Protein AF-A0ABD1MNC9-F1 (afdb_monomer_lite)

Organism: NCBI:txid520843

pLDDT: mean 80.16, std 18.78, range [32.56, 97.56]

Secondary structure (DSSP, 8-state):
---TT-EE-SS-TTSEES----HHHHHHHHHHHHTT----EEE----B-HHHHHHHHHHHHHHHHHH---TTTPPEEEEEEEE--HHHHHHHHHHSPTTS-SEEEEE--TTTT--HHHHHHH-SS---TTHHHHHHHHSS-HHHHHHHHHHHHHHEEEEEE-----S-TTEEEEEEEETTSSSEEEEEEE--SSPPEEE----TT--------S-------EEEEEEEEEGGG-TT-S-EEETTEE----TTSPPPP-PPEEEETTSPEEE-TTEEEEEEESS---GGG-

Structure (mmCIF, N/CA/C/O backbone):
data_AF-A0ABD1MNC9-F1
#
_entry.id   AF-A0ABD1MNC9-F1
#
loop_
_atom_site.group_PDB
_atom_site.id
_atom_site.type_symbol
_atom_site.label_atom_id
_atom_site.label_alt_id
_atom_site.label_comp_id
_atom_site.label_asym_id
_atom_site.label_entity_id
_atom_site.label_seq_id
_atom_site.pdbx_PDB_ins_code
_atom_site.Cartn_x
_atom_site.Cartn_y
_atom_site.Cartn_z
_atom_site.occupancy
_atom_site.B_iso_or_equiv
_atom_site.auth_seq_id
_atom_site.auth_comp_id
_atom_site.auth_asym_id
_atom_site.auth_atom_id
_atom_site.pdbx_PDB_model_num
ATOM 1 N N . MET A 1 1 ? 16.236 -7.303 -13.022 1.00 54.91 1 MET A N 1
ATOM 2 C CA . MET A 1 1 ? 17.158 -7.568 -14.154 1.00 54.91 1 MET A CA 1
ATOM 3 C C . MET A 1 1 ? 18.484 -6.901 -13.843 1.00 54.91 1 MET A C 1
ATOM 5 O O . MET A 1 1 ? 18.503 -5.690 -13.681 1.00 54.91 1 MET A O 1
ATOM 9 N N . LEU A 1 2 ? 19.527 -7.703 -13.635 1.00 51.28 2 LEU A N 1
ATOM 10 C CA . LEU A 1 2 ? 20.822 -7.275 -13.094 1.00 51.28 2 LEU A CA 1
ATOM 11 C C . LEU A 1 2 ? 21.685 -6.530 -14.127 1.00 51.28 2 LEU A C 1
ATOM 13 O O . LEU A 1 2 ? 21.430 -6.609 -15.331 1.00 51.28 2 LEU A O 1
ATOM 17 N N . SER A 1 3 ? 22.722 -5.865 -13.610 1.00 57.03 3 SER A N 1
ATOM 18 C CA . SER A 1 3 ? 23.814 -5.085 -14.221 1.00 57.03 3 SER A CA 1
ATOM 19 C C . SER A 1 3 ? 24.652 -5.814 -15.290 1.00 57.03 3 SER A C 1
ATOM 21 O O . SER A 1 3 ? 25.866 -5.652 -15.355 1.00 57.03 3 SER A O 1
ATOM 23 N N . PHE A 1 4 ? 24.051 -6.661 -16.124 1.00 62.78 4 PHE A N 1
ATOM 24 C CA . PHE A 1 4 ? 24.778 -7.409 -17.142 1.00 62.78 4 PHE A CA 1
ATOM 25 C C . PHE A 1 4 ? 25.366 -6.451 -18.188 1.00 62.78 4 PHE A C 1
ATOM 27 O O . PHE A 1 4 ? 24.651 -5.621 -18.756 1.00 62.78 4 PHE A O 1
ATOM 34 N N . GLY A 1 5 ? 26.674 -6.571 -18.428 1.00 60.50 5 GLY A N 1
ATOM 35 C CA . GLY A 1 5 ? 27.432 -5.693 -19.324 1.00 60.50 5 GLY A CA 1
ATOM 36 C C . GLY A 1 5 ? 27.880 -4.360 -18.717 1.00 60.50 5 GLY A C 1
ATOM 37 O O . GLY A 1 5 ? 28.371 -3.523 -19.466 1.00 60.50 5 GLY A O 1
ATOM 38 N N . LYS A 1 6 ? 27.710 -4.149 -17.404 1.00 71.50 6 LYS A N 1
ATOM 39 C CA . LYS A 1 6 ? 28.269 -2.988 -16.700 1.00 71.50 6 LYS A CA 1
ATOM 40 C C . LYS A 1 6 ? 29.569 -3.350 -15.985 1.00 71.50 6 LYS A C 1
ATOM 42 O O . LYS A 1 6 ? 29.751 -4.490 -15.564 1.00 71.50 6 LYS A O 1
ATOM 47 N N . GLU A 1 7 ? 30.423 -2.354 -15.804 1.00 71.56 7 GLU A N 1
ATOM 48 C CA . GLU A 1 7 ? 31.686 -2.453 -15.066 1.00 71.56 7 GLU A CA 1
ATOM 49 C C . GLU A 1 7 ? 31.625 -1.577 -13.810 1.00 71.56 7 GLU A C 1
ATOM 51 O O . GLU A 1 7 ? 30.817 -0.648 -13.742 1.00 71.56 7 GLU A O 1
ATOM 56 N N . ASN A 1 8 ? 32.446 -1.868 -12.800 1.00 72.19 8 ASN A N 1
ATOM 57 C CA . ASN A 1 8 ? 32.528 -1.005 -11.620 1.00 72.19 8 ASN A CA 1
ATOM 58 C C . ASN A 1 8 ? 33.169 0.333 -11.996 1.00 72.19 8 ASN A C 1
ATOM 60 O O . ASN A 1 8 ? 34.146 0.367 -12.745 1.00 72.19 8 ASN A O 1
ATOM 64 N N . SER A 1 9 ? 32.652 1.429 -11.444 1.00 69.25 9 SER A N 1
ATOM 65 C CA . SER A 1 9 ? 33.319 2.721 -11.559 1.00 69.25 9 SER A CA 1
ATOM 66 C C . SER A 1 9 ? 34.682 2.661 -10.873 1.00 69.25 9 SER A C 1
ATOM 68 O O . SER A 1 9 ? 34.840 2.071 -9.800 1.00 69.25 9 SER A O 1
ATOM 70 N N . VAL A 1 10 ? 35.667 3.296 -11.503 1.00 69.62 10 VAL A N 1
ATOM 71 C CA . VAL A 1 10 ? 37.022 3.441 -10.959 1.00 69.62 10 VAL A CA 1
ATOM 72 C C . VAL A 1 10 ? 37.022 4.383 -9.744 1.00 69.62 10 VAL A C 1
ATOM 74 O O . VAL A 1 10 ? 37.821 4.196 -8.829 1.00 69.62 10 VAL A O 1
ATOM 77 N N . GLU A 1 11 ? 36.094 5.345 -9.702 1.00 71.25 11 GLU A N 1
ATOM 78 C CA . GLU A 1 11 ? 35.999 6.385 -8.666 1.00 71.25 11 GLU A CA 1
ATOM 79 C C . GLU A 1 11 ? 35.103 5.977 -7.484 1.00 71.25 11 GLU A C 1
ATOM 81 O O . GLU A 1 11 ? 35.470 6.178 -6.329 1.00 71.25 11 GLU A O 1
ATOM 86 N N . ASP A 1 12 ? 33.953 5.348 -7.757 1.00 73.50 12 ASP A N 1
ATOM 87 C CA . ASP A 1 12 ? 33.051 4.793 -6.737 1.00 73.50 12 ASP A CA 1
ATOM 88 C C . ASP A 1 12 ? 32.813 3.310 -7.021 1.00 73.50 12 ASP A C 1
ATOM 90 O O . ASP A 1 12 ? 31.949 2.945 -7.817 1.00 73.50 12 ASP A O 1
ATOM 94 N N . LYS A 1 13 ? 33.552 2.438 -6.329 1.00 69.38 13 LYS A N 1
ATOM 95 C CA . LYS A 1 13 ? 33.468 0.978 -6.499 1.00 69.38 13 LYS A CA 1
ATOM 96 C C . LYS A 1 13 ? 32.071 0.393 -6.233 1.00 69.38 13 LYS A C 1
ATOM 98 O O . LYS A 1 13 ? 31.856 -0.778 -6.534 1.00 69.38 13 LYS A O 1
ATOM 103 N N . LEU A 1 14 ? 31.138 1.161 -5.656 1.00 67.62 14 LEU A N 1
ATOM 104 C CA . LEU A 1 14 ? 29.742 0.758 -5.448 1.00 67.62 14 LEU A CA 1
ATOM 105 C C . LEU A 1 14 ? 28.818 1.151 -6.612 1.00 67.62 14 LEU A C 1
ATOM 107 O O . LEU A 1 14 ? 27.689 0.656 -6.676 1.00 67.62 14 LEU A O 1
ATOM 111 N N . ASN A 1 15 ? 29.268 2.023 -7.517 1.00 68.75 15 ASN A N 1
ATOM 112 C CA . ASN A 1 15 ? 28.529 2.437 -8.704 1.00 68.75 15 ASN A CA 1
ATOM 113 C C . ASN A 1 15 ? 28.983 1.661 -9.938 1.00 68.75 15 ASN A C 1
ATOM 115 O O . ASN A 1 15 ? 30.165 1.393 -10.138 1.00 68.75 15 ASN A O 1
ATOM 119 N N . TRP A 1 16 ? 28.027 1.377 -10.816 1.00 73.06 16 TRP A N 1
ATOM 120 C CA . TRP A 1 16 ? 28.283 0.730 -12.095 1.00 73.06 16 TRP A CA 1
ATOM 121 C C . TRP A 1 16 ? 28.275 1.747 -13.244 1.00 73.06 16 TRP A C 1
ATOM 123 O O . TRP A 1 16 ? 27.414 2.629 -13.304 1.00 73.06 16 TRP A O 1
ATOM 133 N N . VAL A 1 17 ? 29.196 1.596 -14.192 1.00 76.69 17 VAL A N 1
ATOM 134 C CA . VAL A 1 17 ? 29.319 2.413 -15.409 1.00 76.69 17 VAL A CA 1
ATOM 135 C C . VAL A 1 17 ? 29.118 1.565 -16.665 1.00 76.69 17 VAL A C 1
ATOM 137 O O . VAL A 1 17 ? 29.146 0.334 -16.628 1.00 76.69 17 VAL A O 1
ATOM 140 N N . GLY A 1 18 ? 28.865 2.238 -17.787 1.00 81.56 18 GLY A N 1
ATOM 141 C CA . GLY A 1 18 ? 28.621 1.598 -19.078 1.00 81.56 18 GLY A CA 1
ATOM 142 C C . GLY A 1 18 ? 27.142 1.353 -19.388 1.00 81.56 18 GLY A C 1
ATOM 143 O O . GLY A 1 18 ? 26.260 1.398 -18.518 1.00 81.56 18 GLY A O 1
ATOM 144 N N . ASN A 1 19 ? 26.878 1.118 -20.675 1.00 85.19 19 ASN A N 1
ATOM 145 C CA . ASN A 1 19 ? 25.536 0.888 -21.199 1.00 85.19 19 ASN A CA 1
ATOM 146 C C . ASN A 1 19 ? 25.004 -0.473 -20.754 1.00 85.19 19 ASN A C 1
ATOM 148 O O . ASN A 1 19 ? 25.690 -1.488 -20.865 1.00 85.19 19 ASN A O 1
ATOM 152 N N . TRP A 1 20 ? 23.749 -0.515 -20.316 1.00 90.19 20 TRP A N 1
ATOM 153 C CA . TRP A 1 20 ? 23.106 -1.778 -19.978 1.00 90.19 20 TRP A CA 1
ATOM 154 C C . TRP A 1 20 ? 22.972 -2.705 -21.200 1.00 90.19 20 TRP A C 1
ATOM 156 O O . TRP A 1 20 ? 22.468 -2.302 -22.253 1.00 90.19 20 TRP A O 1
ATOM 166 N N . ASN A 1 21 ? 23.385 -3.972 -21.056 1.00 89.62 21 ASN A N 1
ATOM 167 C CA . ASN A 1 21 ? 23.222 -4.998 -22.083 1.00 89.62 21 ASN A CA 1
ATOM 168 C C . ASN A 1 21 ? 21.903 -5.773 -21.876 1.00 89.62 21 ASN A C 1
ATOM 170 O O . ASN A 1 21 ? 21.793 -6.582 -20.949 1.00 89.62 21 ASN A O 1
ATOM 174 N N . PRO A 1 22 ? 20.910 -5.619 -22.772 1.00 91.88 22 PRO A N 1
ATOM 175 C CA . PRO A 1 22 ? 19.586 -6.190 -22.570 1.00 91.88 22 PRO A CA 1
ATOM 176 C C . PRO A 1 22 ? 19.458 -7.663 -22.979 1.00 91.88 22 PRO A C 1
ATOM 178 O O . PRO A 1 22 ? 18.359 -8.203 -22.892 1.00 91.88 22 PRO A O 1
ATOM 181 N N . LYS A 1 23 ? 20.515 -8.335 -23.464 1.00 92.19 23 LYS A N 1
ATOM 182 C CA . LYS A 1 23 ? 20.404 -9.702 -24.019 1.00 92.19 23 LYS A CA 1
ATOM 183 C C . LYS A 1 23 ? 19.740 -10.681 -23.048 1.00 92.19 23 LYS A C 1
ATOM 185 O O . LYS A 1 23 ? 18.801 -11.370 -23.430 1.00 92.19 23 LYS A O 1
ATOM 190 N N . ASN A 1 24 ? 20.185 -10.699 -21.790 1.00 90.75 24 ASN A N 1
ATOM 191 C CA . ASN A 1 24 ? 19.608 -11.568 -20.763 1.00 90.75 24 ASN A CA 1
ATOM 192 C C . ASN A 1 24 ? 18.129 -11.226 -20.499 1.00 90.75 24 ASN A C 1
ATOM 194 O O . ASN A 1 24 ? 17.280 -12.114 -20.456 1.00 90.75 24 ASN A O 1
ATOM 198 N N . ALA A 1 25 ? 17.817 -9.931 -20.418 1.00 93.12 25 ALA A N 1
ATOM 199 C CA . ALA A 1 25 ? 16.461 -9.444 -20.214 1.00 93.12 25 ALA A CA 1
ATOM 200 C C . ALA A 1 25 ? 15.509 -9.831 -21.351 1.00 93.12 25 ALA A C 1
ATOM 202 O O . ALA A 1 25 ? 14.406 -10.307 -21.097 1.00 93.12 25 ALA A O 1
ATOM 203 N N . ILE A 1 26 ? 15.951 -9.682 -22.601 1.00 95.81 26 ILE A N 1
ATOM 204 C CA . ILE A 1 26 ? 15.196 -10.084 -23.791 1.00 95.81 26 ILE A CA 1
ATOM 205 C C . ILE A 1 26 ? 14.924 -11.589 -23.764 1.00 95.81 26 ILE A C 1
ATOM 207 O O . ILE A 1 26 ? 13.797 -12.001 -24.033 1.00 95.81 26 ILE A O 1
ATOM 211 N N . SER A 1 27 ? 15.923 -12.409 -23.426 1.00 95.75 27 SER A N 1
ATOM 212 C CA . SER A 1 27 ? 15.741 -13.859 -23.308 1.00 95.75 27 SER A CA 1
ATOM 213 C C . SER A 1 27 ? 14.708 -14.218 -22.239 1.00 95.75 27 SER A C 1
ATOM 215 O O . SER A 1 27 ? 13.830 -15.037 -22.504 1.00 95.75 27 SER A O 1
ATOM 217 N N . LEU A 1 28 ? 14.752 -13.561 -21.074 1.00 94.75 28 LEU A N 1
ATOM 218 C CA . LEU A 1 28 ? 13.757 -13.752 -20.017 1.00 94.75 28 LEU A CA 1
ATOM 219 C C . LEU A 1 28 ? 12.350 -13.359 -20.486 1.00 94.75 28 LEU A C 1
ATOM 221 O O . LEU A 1 28 ? 11.422 -14.144 -20.329 1.00 94.75 28 LEU A O 1
ATOM 225 N N . MET A 1 29 ? 12.192 -12.187 -21.109 1.00 96.25 29 MET A N 1
ATOM 226 C CA . MET A 1 29 ? 10.896 -11.717 -21.617 1.00 96.25 29 MET A CA 1
ATOM 227 C C . MET A 1 29 ? 10.317 -12.672 -22.665 1.00 96.25 29 MET A C 1
ATOM 229 O O . MET A 1 29 ? 9.158 -13.072 -22.566 1.00 96.25 29 MET A O 1
ATOM 233 N N . LYS A 1 30 ? 11.133 -13.107 -23.635 1.00 97.25 30 LYS A N 1
ATOM 234 C CA . LYS A 1 30 ? 10.723 -14.091 -24.651 1.00 97.25 30 LYS A CA 1
ATOM 235 C C . LYS A 1 30 ? 10.281 -15.411 -24.025 1.00 97.25 30 LYS A C 1
ATOM 237 O O . LYS A 1 30 ? 9.284 -15.978 -24.462 1.00 97.25 30 LYS A O 1
ATOM 242 N N . TYR A 1 31 ? 10.988 -15.879 -22.999 1.00 96.50 31 TYR A N 1
ATOM 243 C CA . TYR A 1 31 ? 10.602 -17.076 -22.258 1.00 96.50 31 TYR A CA 1
ATOM 244 C C . TYR A 1 31 ? 9.271 -16.889 -21.515 1.00 96.50 31 TYR A C 1
ATOM 246 O O . TYR A 1 31 ? 8.389 -17.737 -21.610 1.00 96.50 31 TYR A O 1
ATOM 254 N N . THR A 1 32 ? 9.074 -15.767 -20.816 1.00 95.75 32 THR A N 1
ATOM 255 C CA . THR A 1 32 ? 7.804 -15.505 -20.119 1.00 95.75 32 THR A CA 1
ATOM 256 C C . THR A 1 32 ? 6.628 -15.399 -21.090 1.00 95.75 32 THR A C 1
ATOM 258 O O . THR A 1 32 ? 5.556 -15.926 -20.803 1.00 95.75 32 THR A O 1
ATOM 261 N N . ILE A 1 33 ? 6.845 -14.806 -22.271 1.00 95.44 33 ILE A N 1
ATOM 262 C CA . ILE A 1 33 ? 5.851 -14.752 -23.352 1.00 95.44 33 ILE A CA 1
ATOM 263 C C . ILE A 1 33 ? 5.524 -16.162 -23.851 1.00 95.44 33 ILE A C 1
ATOM 265 O O . ILE A 1 33 ? 4.350 -16.501 -23.964 1.00 95.44 33 ILE A O 1
ATOM 269 N N . SER A 1 34 ? 6.531 -17.005 -24.112 1.00 97.38 34 SER A N 1
ATOM 270 C CA . SER A 1 34 ? 6.300 -18.360 -24.638 1.00 97.38 34 SER A CA 1
ATOM 271 C C . SER A 1 34 ? 5.587 -19.281 -23.647 1.00 97.38 34 SER A C 1
ATOM 273 O O . SER A 1 34 ? 4.899 -20.210 -24.061 1.00 97.38 34 SER A O 1
ATOM 275 N N . LYS A 1 35 ? 5.710 -19.013 -22.343 1.00 97.56 35 LYS A N 1
ATOM 276 C CA . LYS A 1 35 ? 4.953 -19.700 -21.288 1.00 97.56 35 LYS A CA 1
ATOM 277 C C . LYS A 1 35 ? 3.564 -19.110 -21.035 1.00 97.56 35 LYS A C 1
ATOM 279 O O . LYS A 1 35 ? 2.823 -19.663 -20.230 1.00 97.56 35 LYS A O 1
ATOM 284 N N . GLY A 1 36 ? 3.207 -18.008 -21.696 1.00 94.75 36 GLY A N 1
ATOM 285 C CA . GLY A 1 36 ? 1.940 -17.315 -21.468 1.00 94.75 36 GLY A CA 1
ATOM 286 C C . GLY A 1 36 ? 1.842 -16.671 -20.082 1.00 94.75 36 GLY A C 1
ATOM 287 O O . GLY A 1 36 ? 0.739 -16.437 -19.593 1.00 94.75 36 GLY A O 1
ATOM 288 N N . TYR A 1 37 ? 2.974 -16.395 -19.425 1.00 94.19 37 TYR A N 1
ATOM 289 C CA . TYR A 1 37 ? 2.974 -15.760 -18.112 1.00 94.19 37 TYR A CA 1
ATOM 290 C C . TYR A 1 37 ? 2.550 -14.301 -18.229 1.00 94.19 37 TYR A C 1
ATOM 292 O O . TYR A 1 37 ? 3.122 -13.523 -18.997 1.00 94.19 37 TYR A O 1
ATOM 300 N N . LYS A 1 38 ? 1.562 -13.920 -17.419 1.00 93.38 38 LYS A N 1
ATOM 301 C CA . LYS A 1 38 ? 1.163 -12.528 -17.271 1.00 93.38 38 LYS A CA 1
ATOM 302 C C . LYS A 1 38 ? 2.157 -11.830 -16.350 1.00 93.38 38 LYS A C 1
ATOM 304 O O . LYS A 1 38 ? 2.236 -12.144 -15.167 1.00 93.38 38 LYS A O 1
ATOM 309 N N . ILE A 1 39 ? 2.915 -10.899 -16.914 1.00 94.44 39 ILE A N 1
ATOM 310 C CA . ILE A 1 39 ? 3.834 -10.045 -16.168 1.00 94.44 39 ILE A CA 1
ATOM 311 C C . ILE A 1 39 ? 3.191 -8.669 -16.049 1.00 94.44 39 ILE A C 1
ATOM 313 O O . ILE A 1 39 ? 2.869 -8.057 -17.064 1.00 94.44 39 ILE A O 1
ATOM 317 N N . ASP A 1 40 ? 2.998 -8.182 -14.827 1.00 93.56 40 ASP A N 1
ATOM 318 C CA . ASP A 1 40 ? 2.370 -6.876 -14.615 1.00 93.56 40 ASP A CA 1
ATOM 319 C C . ASP A 1 40 ? 3.354 -5.725 -14.872 1.00 93.56 40 ASP A C 1
ATOM 321 O O . ASP A 1 40 ? 2.975 -4.703 -15.451 1.00 93.56 40 ASP A O 1
ATOM 325 N N . SER A 1 41 ? 4.629 -5.889 -14.500 1.00 94.00 41 SER A N 1
ATOM 326 C CA . SER A 1 41 ? 5.661 -4.868 -14.696 1.00 94.00 41 SER A CA 1
ATOM 327 C C . SER A 1 41 ? 7.098 -5.408 -14.741 1.00 94.00 41 SER A C 1
ATOM 329 O O . SER A 1 41 ? 7.378 -6.537 -14.335 1.00 94.00 41 SER A O 1
ATOM 331 N N . TYR A 1 42 ? 8.023 -4.575 -15.230 1.00 94.69 42 TYR A N 1
ATOM 332 C CA . TYR A 1 42 ? 9.472 -4.783 -15.172 1.00 94.69 42 TYR A CA 1
ATOM 333 C C . TYR A 1 42 ? 10.191 -3.596 -14.521 1.00 94.69 42 TYR A C 1
ATOM 335 O O . TYR A 1 42 ? 9.851 -2.442 -14.783 1.00 94.69 42 TYR A O 1
ATOM 343 N N . GLU A 1 43 ? 11.249 -3.900 -13.764 1.00 90.31 43 GLU A N 1
ATOM 344 C CA . GLU A 1 43 ? 12.168 -2.925 -13.157 1.00 90.31 43 GLU A CA 1
ATOM 345 C C . GLU A 1 43 ? 13.642 -3.270 -13.445 1.00 90.31 43 GLU A C 1
ATOM 347 O O . GLU A 1 43 ? 14.016 -4.444 -13.610 1.00 90.31 43 GLU A O 1
ATOM 352 N N . LEU A 1 44 ? 14.501 -2.242 -13.468 1.00 87.00 44 LEU A N 1
ATOM 353 C CA . LEU A 1 44 ? 15.960 -2.391 -13.528 1.00 87.00 44 LEU A CA 1
ATOM 354 C C . LEU A 1 44 ? 16.576 -2.185 -12.145 1.00 87.00 44 LEU A C 1
ATOM 356 O O . LEU A 1 44 ? 16.399 -1.135 -11.536 1.00 87.00 44 LEU A O 1
ATOM 360 N N . GLY A 1 45 ? 17.352 -3.168 -11.689 1.00 77.12 45 GLY A N 1
ATOM 361 C CA . GLY A 1 45 ? 18.066 -3.097 -10.417 1.00 77.12 45 GLY A CA 1
ATOM 362 C C . GLY A 1 45 ? 19.559 -2.917 -10.653 1.00 77.12 45 GLY A C 1
ATOM 363 O O . GLY A 1 45 ? 20.229 -3.875 -11.039 1.00 77.12 45 GLY A O 1
ATOM 364 N N . ALA A 1 46 ? 20.069 -1.707 -10.428 1.00 72.69 46 ALA A N 1
ATOM 365 C CA . ALA A 1 46 ? 21.498 -1.403 -10.382 1.00 72.69 46 ALA A CA 1
ATOM 366 C C . ALA A 1 46 ? 21.724 -0.061 -9.672 1.00 72.69 46 ALA A C 1
ATOM 368 O O . ALA A 1 46 ? 20.951 0.877 -9.862 1.00 72.69 46 ALA A O 1
ATOM 369 N N . ARG A 1 47 ? 22.810 0.053 -8.900 1.00 77.50 47 ARG A N 1
ATOM 370 C CA . ARG A 1 47 ? 23.282 1.342 -8.382 1.00 77.50 47 ARG A CA 1
ATOM 371 C C . ARG A 1 47 ? 24.146 2.009 -9.455 1.00 77.50 47 ARG A C 1
ATOM 373 O O . ARG A 1 47 ? 25.270 1.584 -9.708 1.00 77.50 47 ARG A O 1
ATOM 380 N N . VAL A 1 48 ? 23.582 2.990 -10.146 1.00 85.44 48 VAL A N 1
ATOM 381 C CA . VAL A 1 48 ? 24.205 3.709 -11.269 1.00 85.44 48 VAL A CA 1
ATOM 382 C C . VAL A 1 48 ? 23.891 5.199 -11.145 1.00 85.44 48 VAL A C 1
ATOM 384 O O . VAL A 1 48 ? 22.977 5.588 -10.413 1.00 85.44 48 VAL A O 1
ATOM 387 N N . ASP A 1 49 ? 24.616 6.033 -11.886 1.00 90.06 49 ASP A N 1
ATOM 388 C CA . ASP A 1 49 ? 24.249 7.440 -12.031 1.00 90.06 49 ASP A CA 1
ATOM 389 C C . ASP A 1 49 ? 22.832 7.607 -12.625 1.00 90.06 49 ASP A C 1
ATOM 391 O O . ASP A 1 49 ? 22.378 6.815 -13.455 1.00 90.06 49 ASP A O 1
ATOM 395 N N . SER A 1 50 ? 22.153 8.670 -12.198 1.00 92.69 50 SER A N 1
ATOM 396 C CA . SER A 1 50 ? 20.788 9.039 -12.584 1.00 92.69 50 SER A CA 1
ATOM 397 C C . SER A 1 50 ? 20.588 9.205 -14.097 1.00 92.69 50 SER A C 1
ATOM 399 O O . SER A 1 50 ? 19.589 8.729 -14.644 1.00 92.69 50 SER A O 1
ATOM 401 N N . VAL A 1 51 ? 21.549 9.812 -14.802 1.00 94.19 51 VAL A N 1
ATOM 402 C CA . VAL A 1 51 ? 21.486 10.042 -16.253 1.00 94.19 51 VAL A CA 1
ATOM 403 C C . VAL A 1 51 ? 21.688 8.728 -16.996 1.00 94.19 51 VAL A C 1
ATOM 405 O O . VAL A 1 51 ? 20.992 8.439 -17.974 1.00 94.19 51 VAL A O 1
ATOM 408 N N . GLN A 1 52 ? 22.608 7.887 -16.520 1.00 92.81 52 GLN A N 1
ATOM 409 C CA . GLN A 1 52 ? 22.787 6.554 -17.089 1.00 92.81 52 GLN A CA 1
ATOM 410 C C . GLN A 1 52 ? 21.557 5.669 -16.844 1.00 92.81 52 GLN A C 1
ATOM 412 O O . GLN A 1 52 ? 21.118 4.980 -17.765 1.00 92.81 52 GLN A O 1
ATOM 417 N N . TYR A 1 53 ? 20.951 5.728 -15.654 1.00 93.38 53 TYR A N 1
ATOM 418 C CA . TYR A 1 53 ? 19.715 5.000 -15.360 1.00 93.38 53 TYR A CA 1
ATOM 419 C C . TYR A 1 53 ? 18.584 5.413 -16.308 1.00 93.38 53 TYR A C 1
ATOM 421 O O . TYR A 1 53 ? 17.898 4.550 -16.856 1.00 93.38 53 TYR A O 1
ATOM 429 N N . ALA A 1 54 ? 18.425 6.717 -16.570 1.00 94.75 54 ALA A N 1
ATOM 430 C CA . ALA A 1 54 ? 17.437 7.233 -17.518 1.00 94.75 54 ALA A CA 1
ATOM 431 C C . ALA A 1 54 ? 17.630 6.661 -18.937 1.00 94.75 54 ALA A C 1
ATOM 433 O O . ALA A 1 54 ? 16.659 6.256 -19.589 1.00 94.75 54 ALA A O 1
ATOM 434 N N . LYS A 1 55 ? 18.880 6.544 -19.407 1.00 94.50 55 LYS A N 1
ATOM 435 C CA . LYS A 1 55 ? 19.205 5.899 -20.693 1.00 94.50 55 LYS A CA 1
ATOM 436 C C . LYS A 1 55 ? 18.844 4.413 -20.690 1.00 94.50 55 LYS A C 1
ATOM 438 O O . LYS A 1 55 ? 18.205 3.927 -21.629 1.00 94.50 55 LYS A O 1
ATOM 443 N N . ASP A 1 56 ? 19.214 3.700 -19.631 1.00 93.62 56 ASP A N 1
ATOM 444 C CA . ASP A 1 56 ? 19.005 2.257 -19.516 1.00 93.62 56 ASP A CA 1
ATOM 445 C C . ASP A 1 56 ? 17.508 1.903 -19.433 1.00 93.62 56 ASP A C 1
ATOM 447 O O . ASP A 1 56 ? 17.038 1.017 -20.153 1.00 93.62 56 ASP A O 1
ATOM 451 N N . ILE A 1 57 ? 16.717 2.640 -18.643 1.00 94.31 57 ILE A N 1
ATOM 452 C CA . ILE A 1 57 ? 15.268 2.405 -18.530 1.00 94.31 57 ILE A CA 1
ATOM 453 C C . ILE A 1 57 ? 14.513 2.812 -19.802 1.00 94.31 57 ILE A C 1
ATOM 455 O O . ILE A 1 57 ? 13.547 2.153 -20.193 1.00 94.31 57 ILE A O 1
ATOM 459 N N . THR A 1 58 ? 15.001 3.819 -20.535 1.00 96.00 58 THR A N 1
ATOM 460 C CA . THR A 1 58 ? 14.489 4.146 -21.876 1.00 96.00 58 THR A CA 1
ATOM 461 C C . THR A 1 58 ? 14.717 2.988 -22.844 1.00 96.00 58 THR A C 1
ATOM 463 O O . THR A 1 58 ? 13.840 2.648 -23.647 1.00 96.00 58 THR A O 1
ATOM 466 N N . ARG A 1 59 ? 15.877 2.324 -22.760 1.00 95.31 59 ARG A N 1
ATOM 467 C CA . ARG A 1 59 ? 16.151 1.122 -23.552 1.00 95.31 59 ARG A CA 1
ATOM 468 C C . ARG A 1 59 ? 15.224 -0.027 -23.159 1.00 95.31 59 ARG A C 1
ATOM 470 O O . ARG A 1 59 ? 14.695 -0.681 -24.059 1.00 95.31 59 ARG A O 1
ATOM 477 N N . LEU A 1 60 ? 14.977 -0.234 -21.862 1.00 95.81 60 LEU A N 1
ATOM 478 C CA . LEU A 1 60 ? 14.012 -1.222 -21.367 1.00 95.81 60 LEU A CA 1
ATOM 479 C C . LEU A 1 60 ? 12.610 -0.964 -21.934 1.00 95.81 60 LEU A C 1
ATOM 481 O O . LEU A 1 60 ? 12.021 -1.878 -22.508 1.00 95.81 60 LEU A O 1
ATOM 485 N N . ARG A 1 61 ? 12.105 0.275 -21.866 1.00 96.69 61 ARG A N 1
ATOM 486 C CA . ARG A 1 61 ? 10.799 0.644 -22.438 1.00 96.69 61 ARG A CA 1
ATOM 487 C C . ARG A 1 61 ? 10.688 0.261 -23.909 1.00 96.69 61 ARG A C 1
ATOM 489 O O . ARG A 1 61 ? 9.688 -0.327 -24.314 1.00 96.69 61 ARG A O 1
ATOM 496 N N . ARG A 1 62 ? 11.709 0.569 -24.715 1.00 96.94 62 ARG A N 1
ATOM 497 C CA . ARG A 1 62 ? 11.713 0.213 -26.144 1.00 96.94 62 ARG A CA 1
ATOM 498 C C . ARG A 1 62 ? 11.597 -1.296 -26.342 1.00 96.94 62 ARG A C 1
ATOM 500 O O . ARG A 1 62 ? 10.816 -1.734 -27.175 1.00 96.94 62 ARG A O 1
ATOM 507 N N . ILE A 1 63 ? 12.329 -2.086 -25.559 1.00 96.94 63 ILE A N 1
ATOM 508 C CA . ILE A 1 63 ? 12.277 -3.552 -25.629 1.00 96.94 63 ILE A CA 1
ATOM 509 C C . ILE A 1 63 ? 10.897 -4.078 -25.228 1.00 96.94 63 ILE A C 1
ATOM 511 O O . ILE A 1 63 ? 10.352 -4.921 -25.934 1.00 96.94 63 ILE A O 1
ATOM 515 N N . VAL A 1 64 ? 10.310 -3.557 -24.146 1.00 97.06 64 VAL A N 1
ATOM 516 C CA . VAL A 1 64 ? 8.957 -3.935 -23.710 1.00 97.06 64 VAL A CA 1
ATOM 517 C C . VAL A 1 64 ? 7.935 -3.629 -24.805 1.00 97.06 64 VAL A C 1
ATOM 519 O O . VAL A 1 64 ? 7.141 -4.495 -25.153 1.00 97.06 64 VAL A O 1
ATOM 522 N N . ASN A 1 65 ? 7.991 -2.445 -25.416 1.00 96.69 65 ASN A N 1
ATOM 523 C CA . ASN A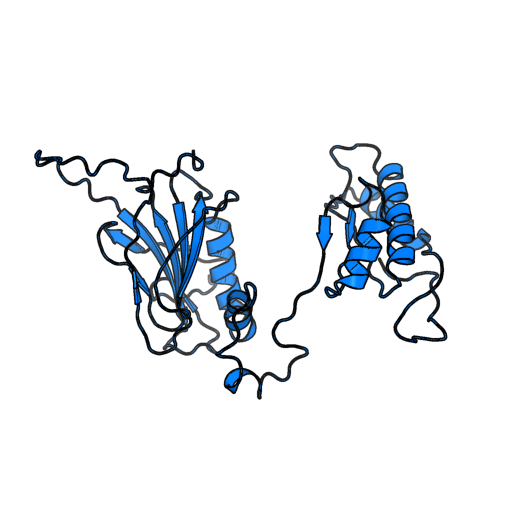 1 65 ? 7.080 -2.087 -26.506 1.00 96.69 65 ASN A CA 1
ATOM 524 C C . ASN A 1 65 ? 7.242 -3.002 -27.733 1.00 96.69 65 ASN A C 1
ATOM 526 O O . ASN A 1 65 ? 6.247 -3.339 -28.367 1.00 96.69 65 ASN A O 1
ATOM 530 N N . LEU A 1 66 ? 8.476 -3.411 -28.052 1.00 97.19 66 LEU A N 1
ATOM 531 C CA . LEU A 1 66 ? 8.771 -4.305 -29.176 1.00 97.19 66 LEU A CA 1
ATOM 532 C C . LEU A 1 66 ? 8.291 -5.742 -28.935 1.00 97.19 66 LEU A C 1
ATOM 534 O O . LEU A 1 66 ? 7.775 -6.370 -29.852 1.00 97.19 66 LEU A O 1
ATOM 538 N N . LEU A 1 67 ? 8.483 -6.278 -27.727 1.00 96.88 67 LEU A N 1
ATOM 539 C CA . LEU A 1 67 ? 8.120 -7.663 -27.406 1.00 96.88 67 LEU A CA 1
ATOM 540 C C . LEU A 1 67 ? 6.634 -7.828 -27.058 1.00 96.88 67 LEU A C 1
ATOM 542 O O . LEU A 1 67 ? 6.092 -8.917 -27.230 1.00 96.88 67 LEU A O 1
ATOM 546 N N . TYR A 1 68 ? 5.974 -6.759 -26.606 1.00 96.44 68 TYR A N 1
ATOM 547 C CA . TYR A 1 68 ? 4.555 -6.738 -26.250 1.00 96.44 68 TYR A CA 1
ATOM 548 C C . TYR A 1 68 ? 3.807 -5.705 -27.116 1.00 96.44 68 TYR A C 1
ATOM 550 O O . TYR A 1 68 ? 3.545 -4.586 -26.660 1.00 96.44 68 TYR A O 1
ATOM 558 N N . PRO A 1 69 ? 3.466 -6.031 -28.377 1.00 93.81 69 PRO A N 1
ATOM 559 C CA . PRO A 1 69 ? 2.819 -5.088 -29.295 1.00 93.81 69 PRO A CA 1
ATOM 560 C C . PRO A 1 69 ? 1.381 -4.734 -28.884 1.00 93.81 69 PRO A C 1
ATOM 562 O O . PRO A 1 69 ? 0.949 -3.606 -29.112 1.00 93.81 69 PRO A O 1
ATOM 565 N N . ASP A 1 70 ? 0.671 -5.643 -28.212 1.00 93.81 70 ASP A N 1
ATOM 566 C CA . ASP A 1 70 ? -0.656 -5.377 -27.648 1.00 93.81 70 ASP A CA 1
ATOM 567 C C . ASP A 1 70 ? -0.551 -4.478 -26.407 1.00 93.81 70 ASP A C 1
ATOM 569 O O . ASP A 1 70 ? -0.039 -4.885 -25.363 1.00 93.81 70 ASP A O 1
ATOM 573 N N . SER A 1 71 ? -1.064 -3.251 -26.511 1.00 91.06 71 SER A N 1
ATOM 574 C CA . SER A 1 71 ? -1.063 -2.275 -25.420 1.00 91.06 71 SER A CA 1
ATOM 575 C C . SER A 1 71 ? -1.912 -2.686 -24.217 1.00 91.06 71 SER A C 1
ATOM 577 O O . SER A 1 71 ? -1.602 -2.249 -23.112 1.00 91.06 71 SER A O 1
ATOM 579 N N . PHE A 1 72 ? -2.946 -3.516 -24.392 1.00 90.25 72 PHE A N 1
ATOM 580 C CA . PHE A 1 72 ? -3.820 -3.948 -23.294 1.00 90.25 72 PHE A CA 1
ATOM 581 C C . PHE A 1 72 ? -3.166 -4.998 -22.393 1.00 90.25 72 PHE A C 1
ATOM 583 O O . PHE A 1 72 ? -3.533 -5.133 -21.228 1.00 90.25 72 PHE A O 1
ATOM 590 N N . ARG A 1 73 ? -2.189 -5.740 -22.923 1.00 89.06 73 ARG A N 1
ATOM 591 C CA . ARG A 1 73 ? -1.455 -6.795 -22.204 1.00 89.06 73 ARG A CA 1
ATOM 592 C C . ARG A 1 73 ? 0.007 -6.442 -21.948 1.00 89.06 73 ARG A C 1
ATOM 594 O O . ARG A 1 73 ? 0.747 -7.261 -21.410 1.00 89.06 73 ARG A O 1
ATOM 601 N N . ARG A 1 74 ? 0.435 -5.245 -22.354 1.00 95.50 74 ARG A N 1
ATOM 602 C CA . ARG A 1 74 ? 1.815 -4.785 -22.215 1.00 95.50 74 ARG A CA 1
ATOM 603 C C . ARG A 1 74 ? 2.162 -4.555 -20.737 1.00 95.50 74 ARG A C 1
ATOM 605 O O . ARG A 1 74 ? 1.494 -3.741 -20.096 1.00 95.50 74 ARG A O 1
ATOM 612 N N . PRO A 1 75 ? 3.234 -5.184 -20.221 1.00 96.44 75 PRO A N 1
ATOM 613 C CA . PRO A 1 75 ? 3.720 -4.926 -18.873 1.00 96.44 75 PRO A CA 1
ATOM 614 C C . PRO A 1 75 ? 4.141 -3.465 -18.690 1.00 96.44 75 PRO A C 1
ATOM 616 O O . PRO A 1 75 ? 4.659 -2.818 -19.608 1.00 96.44 75 PRO A O 1
ATOM 619 N N . LYS A 1 76 ? 3.950 -2.955 -17.479 1.00 96.19 76 LYS A N 1
ATOM 620 C CA . LYS A 1 76 ? 4.389 -1.621 -17.071 1.00 96.19 76 LYS A CA 1
ATOM 621 C C . LYS A 1 76 ? 5.910 -1.570 -16.890 1.00 96.19 76 LYS A C 1
ATOM 623 O O . LYS A 1 76 ? 6.552 -2.593 -16.660 1.00 96.19 76 LYS A O 1
ATOM 628 N N . VAL A 1 77 ? 6.506 -0.386 -16.983 1.00 95.31 77 VAL A N 1
ATOM 629 C CA . VAL A 1 77 ? 7.927 -0.172 -16.649 1.00 95.31 77 VAL A CA 1
ATOM 630 C C . VAL A 1 77 ? 8.009 0.741 -15.440 1.00 95.31 77 VAL A C 1
ATOM 632 O O . VAL A 1 77 ? 7.534 1.874 -15.504 1.00 95.31 77 VAL A O 1
ATOM 635 N N . LEU A 1 78 ? 8.606 0.251 -14.356 1.00 92.88 78 LEU A N 1
ATOM 636 C CA . LEU A 1 78 ? 8.755 0.982 -13.098 1.00 92.88 78 LEU A CA 1
ATOM 637 C C . LEU A 1 78 ? 10.246 1.123 -12.737 1.00 92.88 78 LEU A C 1
ATOM 639 O O . LEU A 1 78 ? 11.102 0.415 -13.273 1.00 92.88 78 LEU A O 1
ATOM 643 N N . GLY A 1 79 ? 10.565 2.062 -11.852 1.00 88.19 79 GLY A N 1
ATOM 644 C CA . GLY A 1 79 ? 11.923 2.293 -11.350 1.00 88.19 79 GLY A CA 1
ATOM 645 C C . GLY A 1 79 ? 12.034 3.622 -10.593 1.00 88.19 79 GLY A C 1
ATOM 646 O O . GLY A 1 79 ? 11.084 4.398 -10.602 1.00 88.19 79 GLY A O 1
ATOM 647 N N . PRO A 1 80 ? 13.171 3.945 -9.957 1.00 88.88 80 PRO A N 1
ATOM 648 C CA . PRO A 1 80 ? 14.433 3.216 -10.018 1.00 88.88 80 PRO A CA 1
ATOM 649 C C . PRO A 1 80 ? 14.609 2.076 -9.000 1.00 88.88 80 PRO A C 1
ATOM 651 O O . PRO A 1 80 ? 15.621 1.380 -9.055 1.00 88.88 80 PRO A O 1
ATOM 654 N N . GLY A 1 81 ? 13.694 1.911 -8.038 1.00 79.88 81 GLY A N 1
ATOM 655 C CA . GLY A 1 81 ? 13.804 0.900 -6.975 1.00 79.88 81 GLY A CA 1
ATOM 656 C C . GLY A 1 81 ? 14.969 1.144 -6.002 1.00 79.88 81 GLY A C 1
ATOM 657 O O . GLY A 1 81 ? 15.381 0.244 -5.277 1.00 79.88 81 GLY A O 1
ATOM 658 N N . GLY A 1 82 ? 15.550 2.348 -6.008 1.00 79.81 82 GLY A N 1
ATOM 659 C CA . GLY A 1 82 ? 16.661 2.746 -5.140 1.00 79.81 82 GLY A CA 1
ATOM 660 C C . GLY A 1 82 ? 16.203 3.452 -3.863 1.00 79.81 82 GLY A C 1
ATOM 661 O O . GLY A 1 82 ? 15.031 3.791 -3.701 1.00 79.81 82 GLY A O 1
ATOM 662 N N . PHE A 1 83 ? 17.136 3.722 -2.949 1.00 80.94 83 PHE A N 1
ATOM 663 C CA . PHE A 1 83 ? 16.880 4.645 -1.840 1.00 80.94 83 PHE A CA 1
ATOM 664 C C . PHE A 1 83 ? 16.646 6.060 -2.355 1.00 80.94 83 PHE A C 1
ATOM 666 O O . PHE A 1 83 ? 17.302 6.491 -3.302 1.00 80.94 83 PHE A O 1
ATOM 673 N N . TYR A 1 84 ? 15.737 6.791 -1.712 1.00 82.56 84 TYR A N 1
ATOM 674 C CA . TYR A 1 84 ? 15.455 8.165 -2.105 1.00 82.56 84 TYR A CA 1
ATOM 675 C C . TYR A 1 84 ? 16.647 9.085 -1.811 1.00 82.56 84 TYR A C 1
ATOM 677 O O . TYR A 1 84 ? 16.982 9.329 -0.653 1.00 82.56 84 TYR A O 1
ATOM 685 N N . GLY A 1 85 ? 17.249 9.620 -2.870 1.00 87.06 85 GLY A N 1
ATOM 686 C CA . GLY A 1 85 ? 18.172 10.751 -2.825 1.00 87.06 85 GLY A CA 1
ATOM 687 C C . GLY A 1 85 ? 17.603 11.873 -3.683 1.00 87.06 85 GLY A C 1
ATOM 688 O O . GLY A 1 85 ? 17.369 11.661 -4.874 1.00 87.06 85 GLY A O 1
ATOM 689 N N . LYS A 1 86 ? 17.344 13.042 -3.087 1.00 88.88 86 LYS A N 1
ATOM 690 C CA . LYS A 1 86 ? 16.614 14.143 -3.736 1.00 88.88 86 LYS A CA 1
ATOM 691 C C . LYS A 1 86 ? 17.254 14.539 -5.069 1.00 88.88 86 LYS A C 1
ATOM 693 O O . LYS A 1 86 ? 16.566 14.590 -6.083 1.00 88.88 86 LYS A O 1
ATOM 698 N N . GLU A 1 87 ? 18.564 14.757 -5.073 1.00 94.12 87 GLU A N 1
ATOM 699 C CA . GLU A 1 87 ? 19.332 15.207 -6.236 1.00 94.12 87 GLU A CA 1
ATOM 700 C C . GLU A 1 87 ? 19.354 14.132 -7.330 1.00 94.12 87 GLU A C 1
ATOM 702 O O . GLU A 1 87 ? 19.139 14.431 -8.504 1.00 94.12 87 GLU A O 1
ATOM 707 N N . TRP A 1 88 ? 19.531 12.865 -6.941 1.00 93.56 88 TRP A N 1
ATOM 708 C CA . TRP A 1 88 ? 19.530 11.734 -7.870 1.00 93.56 88 TRP A CA 1
ATOM 709 C C . TRP A 1 88 ? 18.164 11.573 -8.548 1.00 93.56 88 TRP A C 1
ATOM 711 O O . TRP A 1 88 ? 18.096 11.455 -9.769 1.00 93.56 88 TRP A O 1
ATOM 721 N N . PHE A 1 89 ? 17.068 11.608 -7.778 1.00 92.50 89 PHE A N 1
ATOM 722 C CA . PHE A 1 89 ? 15.707 11.462 -8.310 1.00 92.50 89 PHE A CA 1
ATOM 723 C C . PHE A 1 89 ? 15.305 12.655 -9.171 1.00 92.50 89 PHE A C 1
ATOM 725 O O . PHE A 1 89 ? 14.712 12.463 -10.230 1.00 92.50 89 PHE A O 1
ATOM 732 N N . GLN A 1 90 ? 15.658 13.874 -8.760 1.00 93.56 90 GLN A N 1
ATOM 733 C CA . GLN A 1 90 ? 15.421 15.067 -9.565 1.00 93.56 90 GLN A CA 1
ATOM 734 C C . GLN A 1 90 ? 16.163 14.979 -10.903 1.00 93.56 90 GLN A C 1
ATOM 736 O O . GLN A 1 90 ? 15.550 15.170 -11.950 1.00 93.56 90 GLN A O 1
ATOM 741 N N . SER A 1 91 ? 17.450 14.622 -10.886 1.00 96.06 91 SER A N 1
ATOM 742 C CA . SER A 1 91 ? 18.235 14.424 -12.108 1.00 96.06 91 SER A CA 1
ATOM 743 C C . SER A 1 91 ? 17.654 13.311 -12.987 1.00 96.06 91 SER A C 1
ATOM 745 O O . SER A 1 91 ? 17.485 13.499 -14.191 1.00 96.06 91 SER A O 1
ATOM 747 N N . PHE A 1 92 ? 17.263 12.177 -12.401 1.00 93.94 92 PHE A N 1
ATOM 748 C CA . PHE A 1 92 ? 16.628 11.075 -13.126 1.00 93.94 92 PHE A CA 1
ATOM 749 C C . PHE A 1 92 ? 15.337 11.518 -13.827 1.00 93.94 92 PHE A C 1
ATOM 751 O O . PHE A 1 92 ? 15.182 11.283 -15.025 1.00 93.94 92 PHE A O 1
ATOM 758 N N . LEU A 1 93 ? 14.438 12.196 -13.109 1.00 92.94 93 LEU A N 1
ATOM 759 C CA . LEU A 1 93 ? 13.159 12.659 -13.651 1.00 92.94 93 LEU A CA 1
ATOM 760 C C . LEU A 1 93 ? 13.325 13.741 -14.727 1.00 92.94 93 LEU A C 1
ATOM 762 O O . LEU A 1 93 ? 12.521 13.796 -15.650 1.00 92.94 93 LEU A O 1
ATOM 766 N N . LEU A 1 94 ? 14.379 14.560 -14.649 1.00 95.56 94 LEU A N 1
ATOM 767 C CA . LEU A 1 94 ? 14.718 15.535 -15.692 1.00 95.56 94 LEU A CA 1
ATOM 768 C C . LEU A 1 94 ? 15.283 14.883 -16.964 1.00 95.56 94 LEU A C 1
ATOM 770 O O . LEU A 1 94 ? 15.139 15.439 -18.049 1.00 95.56 94 LEU A O 1
ATOM 774 N N . ASN A 1 95 ? 15.928 13.719 -16.844 1.00 95.81 95 ASN A N 1
ATOM 775 C CA . ASN A 1 95 ? 16.588 13.035 -17.962 1.00 95.81 95 ASN A CA 1
ATOM 776 C C . ASN A 1 95 ? 15.755 11.897 -18.573 1.00 95.81 95 ASN A C 1
ATOM 778 O O . ASN A 1 95 ? 16.092 11.395 -19.649 1.00 95.81 95 ASN A O 1
ATOM 782 N N . VAL A 1 96 ? 14.684 11.458 -17.910 1.00 94.44 96 VAL A N 1
ATOM 783 C CA . VAL A 1 96 ? 13.778 10.430 -18.428 1.00 94.44 96 VAL A CA 1
ATOM 784 C C . VAL A 1 96 ? 12.658 11.073 -19.248 1.00 94.44 96 VAL A C 1
ATOM 786 O O . VAL A 1 96 ? 11.972 11.987 -18.798 1.00 94.44 96 VAL A O 1
ATOM 789 N N . ALA A 1 97 ? 12.460 10.597 -20.477 1.00 91.81 97 ALA A N 1
ATOM 790 C CA . ALA A 1 97 ? 11.417 11.144 -21.338 1.00 91.81 97 ALA A CA 1
ATOM 791 C C . ALA A 1 97 ? 10.002 10.770 -20.834 1.00 91.81 97 ALA A C 1
ATOM 793 O O . ALA A 1 97 ? 9.814 9.674 -20.283 1.00 91.81 97 ALA A O 1
ATOM 794 N N . PRO A 1 98 ? 8.982 11.619 -21.072 1.00 93.12 98 PRO A N 1
ATOM 795 C CA . PRO A 1 98 ? 7.592 11.294 -20.761 1.00 93.12 98 PRO A CA 1
ATOM 796 C C . PRO A 1 98 ? 7.155 9.953 -21.368 1.00 93.12 98 PRO A C 1
ATOM 798 O O . PRO A 1 98 ? 7.490 9.628 -22.507 1.00 93.12 98 PRO A O 1
ATOM 801 N N . GLY A 1 99 ? 6.412 9.153 -20.598 1.00 90.25 99 GLY A N 1
ATOM 802 C CA . GLY A 1 99 ? 5.909 7.843 -21.034 1.00 90.25 99 GLY A CA 1
ATOM 803 C C . GLY A 1 99 ? 6.933 6.699 -21.003 1.00 90.25 99 GLY A C 1
ATOM 804 O O . GLY A 1 99 ? 6.590 5.560 -21.325 1.00 90.25 99 GLY A O 1
ATOM 805 N N . VAL A 1 100 ? 8.184 6.951 -20.597 1.00 95.62 100 VAL A N 1
ATOM 806 C CA . VAL A 1 100 ? 9.170 5.876 -20.404 1.00 95.62 100 VAL A CA 1
ATOM 807 C C . VAL A 1 100 ? 8.862 5.056 -19.153 1.00 95.62 100 VAL A C 1
ATOM 809 O O . VAL A 1 100 ? 8.879 3.829 -19.236 1.00 95.62 100 VAL A O 1
ATOM 812 N N . VAL A 1 101 ? 8.524 5.694 -18.033 1.00 93.06 101 VAL A N 1
ATOM 813 C CA . VAL A 1 101 ? 8.138 5.028 -16.776 1.00 93.06 101 VAL A CA 1
ATOM 814 C C . VAL A 1 101 ? 6.645 5.201 -16.504 1.00 93.06 101 VAL A C 1
ATOM 816 O O . VAL A 1 101 ? 6.099 6.279 -16.711 1.00 93.06 101 VAL A O 1
ATOM 819 N N . ASP A 1 102 ? 5.984 4.132 -16.061 1.00 92.31 102 ASP A N 1
ATOM 820 C CA . ASP A 1 102 ? 4.576 4.144 -15.638 1.00 92.31 102 ASP A CA 1
ATOM 821 C C . ASP A 1 102 ? 4.418 4.469 -14.142 1.00 92.31 102 ASP A C 1
ATOM 823 O O . ASP A 1 102 ? 3.331 4.830 -13.701 1.00 92.31 102 ASP A O 1
ATOM 827 N N . GLY A 1 103 ? 5.486 4.325 -13.353 1.00 89.81 103 GLY A N 1
ATOM 828 C CA . GLY A 1 103 ? 5.483 4.594 -11.920 1.00 89.81 103 GLY A CA 1
ATOM 829 C C . GLY A 1 103 ? 6.897 4.699 -11.363 1.00 89.81 103 GLY A C 1
ATOM 830 O O . GLY A 1 103 ? 7.823 4.060 -11.869 1.00 89.81 103 GLY A O 1
ATOM 831 N N . VAL A 1 104 ? 7.050 5.526 -10.328 1.00 89.56 104 VAL A N 1
ATOM 832 C CA . VAL A 1 104 ? 8.330 5.750 -9.652 1.00 89.56 104 VAL A CA 1
ATOM 833 C C . VAL A 1 104 ? 8.391 4.901 -8.385 1.00 89.56 104 VAL A C 1
ATOM 835 O O . VAL A 1 104 ? 7.510 5.004 -7.535 1.00 89.56 104 VAL A O 1
ATOM 838 N N . THR A 1 105 ? 9.427 4.075 -8.249 1.00 84.50 105 THR A N 1
ATOM 839 C CA . THR A 1 105 ? 9.637 3.197 -7.087 1.00 84.50 105 THR A CA 1
ATOM 840 C C . THR A 1 105 ? 10.861 3.613 -6.281 1.00 84.50 105 THR A C 1
ATOM 842 O O . THR A 1 105 ? 11.892 3.995 -6.835 1.00 84.50 105 THR A O 1
ATOM 845 N N . HIS A 1 106 ? 10.762 3.537 -4.954 1.00 81.75 106 HIS A N 1
ATOM 846 C CA . HIS A 1 106 ? 11.882 3.782 -4.049 1.00 81.75 106 HIS A CA 1
ATOM 847 C C . HIS A 1 106 ? 11.753 2.950 -2.772 1.00 81.75 106 HIS A C 1
ATOM 849 O O . HIS A 1 106 ? 10.654 2.565 -2.374 1.00 81.75 106 HIS A O 1
ATOM 855 N N . HIS A 1 107 ? 12.882 2.673 -2.126 1.00 77.94 107 HIS A N 1
ATOM 856 C CA . HIS A 1 107 ? 12.928 1.937 -0.866 1.00 77.94 107 HIS A CA 1
ATOM 857 C C . HIS A 1 107 ? 12.961 2.888 0.332 1.00 77.94 107 HIS A C 1
ATOM 859 O O . HIS A 1 107 ? 13.675 3.894 0.327 1.00 77.94 107 HIS A O 1
ATOM 865 N N . ILE A 1 108 ? 12.220 2.529 1.383 1.00 69.44 108 ILE A N 1
ATOM 866 C CA . ILE A 1 108 ? 12.188 3.238 2.664 1.00 69.44 108 ILE A CA 1
ATOM 867 C C . ILE A 1 108 ? 12.457 2.225 3.786 1.00 69.44 108 ILE A C 1
ATOM 869 O O . ILE A 1 108 ? 11.733 1.239 3.925 1.00 69.44 108 ILE A O 1
ATOM 873 N N . TYR A 1 109 ? 13.475 2.481 4.612 1.00 67.06 109 TYR A N 1
ATOM 874 C CA . TYR A 1 109 ? 13.711 1.760 5.866 1.00 67.06 109 TYR A CA 1
ATOM 875 C C . TYR A 1 109 ? 13.858 2.762 7.008 1.00 67.06 109 TYR A C 1
ATOM 877 O O . TYR A 1 109 ? 14.868 3.450 7.097 1.00 67.06 109 TYR A O 1
ATOM 885 N N . ASN A 1 110 ? 12.886 2.804 7.916 1.00 64.12 110 ASN A N 1
ATOM 886 C CA . ASN A 1 110 ? 12.891 3.804 8.989 1.00 64.12 110 ASN A CA 1
ATOM 887 C C . ASN A 1 110 ? 13.913 3.522 10.104 1.00 64.12 110 ASN A C 1
ATOM 889 O O . ASN A 1 110 ? 14.279 4.431 10.830 1.00 64.12 110 ASN A O 1
ATOM 893 N N . LEU A 1 111 ? 14.368 2.271 10.257 1.00 57.75 111 LEU A N 1
ATOM 894 C CA . LEU A 1 111 ? 15.189 1.829 11.400 1.00 57.75 111 LEU A CA 1
ATOM 895 C C . LEU A 1 111 ? 16.599 1.341 11.012 1.00 57.75 111 LEU A C 1
ATOM 897 O O . LEU A 1 111 ? 17.295 0.740 11.826 1.00 57.75 111 LEU A O 1
ATOM 901 N N . GLY A 1 112 ? 17.027 1.548 9.763 1.00 54.22 112 GLY A N 1
ATOM 902 C CA . GLY A 1 112 ? 18.342 1.096 9.294 1.00 54.22 112 GLY A CA 1
ATOM 903 C C . GLY A 1 112 ? 18.536 -0.433 9.291 1.00 54.22 112 GLY A C 1
ATOM 904 O O . GLY A 1 112 ? 17.581 -1.211 9.359 1.00 54.22 112 GLY A O 1
ATOM 905 N N . ALA A 1 113 ? 19.794 -0.869 9.163 1.00 48.34 113 ALA A N 1
ATOM 906 C CA . ALA A 1 113 ? 20.199 -2.255 8.896 1.00 48.34 113 ALA A CA 1
ATOM 907 C C . ALA A 1 113 ? 20.296 -3.170 10.144 1.00 48.34 113 ALA A C 1
ATOM 909 O O . ALA A 1 113 ? 21.132 -4.067 10.183 1.00 48.34 113 ALA A O 1
ATOM 910 N N . GLY A 1 114 ? 19.419 -2.992 11.141 1.00 47.19 114 GLY A N 1
ATOM 911 C CA . GLY A 1 114 ? 19.142 -4.053 12.123 1.00 47.19 114 GLY A CA 1
ATOM 912 C C . GLY A 1 114 ? 19.932 -4.059 13.439 1.00 47.19 114 GLY A C 1
ATOM 913 O O . GLY A 1 114 ? 20.227 -5.136 13.944 1.00 47.19 114 GLY A O 1
ATOM 914 N N . ILE A 1 115 ? 20.187 -2.910 14.075 1.00 43.34 115 ILE A N 1
ATOM 915 C CA . ILE A 1 115 ? 20.566 -2.885 15.507 1.00 43.34 115 ILE A CA 1
ATOM 916 C C . ILE A 1 115 ? 19.289 -2.721 16.347 1.00 43.34 115 ILE A C 1
ATOM 918 O O . ILE A 1 115 ? 18.960 -1.646 16.845 1.00 43.34 115 ILE A O 1
ATOM 922 N N . VAL A 1 116 ? 18.513 -3.803 16.450 1.00 47.31 116 VAL A N 1
ATOM 923 C CA . VAL A 1 116 ? 17.177 -3.802 17.083 1.00 47.31 116 VAL A CA 1
ATOM 924 C C . VAL A 1 116 ? 17.252 -3.635 18.610 1.00 47.31 116 VAL A C 1
ATOM 926 O O . VAL A 1 116 ? 16.325 -3.099 19.210 1.00 47.31 116 VAL A O 1
ATOM 929 N N . ALA A 1 117 ? 18.369 -3.999 19.248 1.00 41.47 117 ALA A N 1
ATOM 930 C CA . ALA A 1 117 ? 18.509 -3.901 20.704 1.00 41.47 117 ALA A CA 1
ATOM 931 C C . ALA A 1 117 ? 18.633 -2.453 21.229 1.00 41.47 117 ALA A C 1
ATOM 933 O O . ALA A 1 117 ? 18.203 -2.178 22.348 1.00 41.47 117 ALA A O 1
ATOM 934 N N . GLN A 1 118 ? 19.170 -1.519 20.432 1.00 36.28 118 GLN A N 1
ATOM 935 C CA . GLN A 1 118 ? 19.391 -0.130 20.866 1.00 36.28 118 GLN A CA 1
ATOM 936 C C . GLN A 1 118 ? 18.232 0.806 20.462 1.00 36.28 118 GLN A C 1
ATOM 938 O O . GLN A 1 118 ? 17.847 1.693 21.221 1.00 36.28 118 GLN A O 1
ATOM 943 N N . ALA A 1 119 ? 17.616 0.580 19.295 1.00 39.53 119 ALA A N 1
ATOM 944 C CA . ALA A 1 119 ? 16.658 1.519 18.700 1.00 39.53 119 ALA A CA 1
ATOM 945 C C . ALA A 1 119 ? 15.289 1.590 19.410 1.00 39.53 119 ALA A C 1
ATOM 947 O O . ALA A 1 119 ? 14.593 2.600 19.307 1.00 39.53 119 ALA A O 1
ATOM 948 N N . ILE A 1 120 ? 14.903 0.556 20.169 1.00 44.72 120 ILE A N 1
ATOM 949 C CA . ILE A 1 120 ? 13.588 0.486 20.837 1.00 44.72 120 ILE A CA 1
ATOM 950 C C . ILE A 1 120 ? 13.476 1.473 22.019 1.00 44.72 120 ILE A C 1
ATOM 952 O O . ILE A 1 120 ? 12.366 1.861 22.387 1.00 44.72 120 ILE A O 1
ATOM 956 N N . LYS A 1 121 ? 14.597 1.938 22.590 1.00 39.34 121 LYS A N 1
ATOM 957 C CA . LYS A 1 121 ? 14.578 2.914 23.696 1.00 39.34 121 LYS A CA 1
ATOM 958 C C . LYS A 1 121 ? 14.602 4.377 23.247 1.00 39.34 121 LYS A C 1
ATOM 960 O O . LYS A 1 121 ? 14.076 5.214 23.972 1.00 39.34 121 LYS A O 1
ATOM 965 N N . GLU A 1 122 ? 15.154 4.693 22.077 1.00 40.38 122 GLU A N 1
ATOM 966 C CA . GLU A 1 122 ? 15.464 6.090 21.720 1.00 40.38 122 GLU A CA 1
ATOM 967 C C . GLU A 1 122 ? 14.506 6.731 20.701 1.00 40.38 122 GLU A C 1
ATOM 969 O O . GLU A 1 122 ? 14.420 7.952 20.642 1.00 40.38 122 GLU A O 1
ATOM 974 N N . HIS A 1 123 ? 13.733 5.965 19.923 1.00 44.75 123 HIS A N 1
ATOM 975 C CA . HIS A 1 123 ? 12.939 6.517 18.808 1.00 44.75 123 HIS A CA 1
ATOM 976 C C . HIS A 1 123 ? 11.424 6.579 19.079 1.00 44.75 123 HIS A C 1
ATOM 978 O O . HIS A 1 123 ? 10.608 6.188 18.251 1.00 44.75 123 HIS A O 1
ATOM 984 N N . ARG A 1 124 ? 11.021 7.111 20.241 1.00 46.94 124 ARG A N 1
ATOM 985 C CA . ARG A 1 124 ? 9.603 7.422 20.548 1.00 46.94 124 ARG A CA 1
ATOM 986 C C . ARG A 1 124 ? 9.179 8.854 20.176 1.00 46.94 124 ARG A C 1
ATOM 988 O O . ARG A 1 124 ? 8.075 9.259 20.521 1.00 46.94 124 ARG A O 1
ATOM 995 N N . GLY A 1 125 ? 10.040 9.619 19.496 1.00 38.16 125 GLY A N 1
ATOM 996 C CA . GLY A 1 125 ? 9.881 11.074 19.358 1.00 38.16 125 GLY A CA 1
ATOM 997 C C . GLY A 1 125 ? 9.959 11.682 17.955 1.00 38.16 125 GLY A C 1
ATOM 998 O O . GLY A 1 125 ? 9.799 12.895 17.859 1.00 38.16 125 GLY A O 1
ATOM 999 N N . LEU A 1 126 ? 10.185 10.928 16.871 1.00 33.84 126 LEU A N 1
ATOM 1000 C CA . LEU A 1 126 ? 10.289 11.537 15.536 1.00 33.84 126 LEU A CA 1
ATOM 1001 C C . LEU A 1 126 ? 9.041 11.293 14.682 1.00 33.84 126 LEU A C 1
ATOM 1003 O O . LEU A 1 126 ? 8.710 10.192 14.260 1.00 33.84 126 LEU A O 1
ATOM 1007 N N . GLY A 1 127 ? 8.308 12.375 14.431 1.00 39.88 127 GLY A N 1
ATOM 1008 C CA . GLY A 1 127 ? 7.228 12.400 13.463 1.00 39.88 127 GLY A CA 1
ATOM 1009 C C . GLY A 1 127 ? 7.774 12.466 12.040 1.00 39.88 127 GLY A C 1
ATOM 1010 O O . GLY A 1 127 ? 8.413 13.446 11.669 1.00 39.88 127 GLY A O 1
ATOM 1011 N N . ARG A 1 128 ? 7.440 11.467 11.219 1.00 32.56 128 ARG A N 1
ATOM 1012 C CA . ARG A 1 128 ? 7.166 11.610 9.779 1.00 32.56 128 ARG A CA 1
ATOM 1013 C C . ARG A 1 128 ? 6.315 10.435 9.284 1.00 32.56 128 ARG A C 1
ATOM 1015 O O . ARG A 1 128 ? 6.236 9.381 9.913 1.00 32.56 128 ARG A O 1
ATOM 1022 N N . LEU A 1 129 ? 5.596 10.674 8.188 1.00 41.16 129 LEU A N 1
ATOM 1023 C CA . LEU A 1 129 ? 4.392 9.975 7.699 1.00 41.16 129 LEU A CA 1
ATOM 1024 C C . LEU A 1 129 ? 4.505 8.453 7.452 1.00 41.16 129 LEU A C 1
ATOM 1026 O O . LEU A 1 129 ? 3.495 7.821 7.161 1.00 41.16 129 LEU A O 1
ATOM 1030 N N . VAL A 1 130 ? 5.685 7.849 7.610 1.00 36.88 130 VAL A N 1
ATOM 1031 C CA . VAL A 1 130 ? 5.957 6.435 7.282 1.00 36.88 130 VAL A CA 1
ATOM 1032 C C . VAL A 1 130 ? 6.336 5.596 8.514 1.00 36.88 130 VAL A C 1
ATOM 1034 O O . VAL A 1 130 ? 6.442 4.375 8.425 1.00 36.88 130 VAL A O 1
ATOM 1037 N N . GLU A 1 131 ? 6.535 6.217 9.680 1.00 39.72 131 GLU A N 1
ATOM 1038 C CA . GLU A 1 131 ? 7.089 5.550 10.872 1.00 39.72 131 GLU A CA 1
ATOM 1039 C C . GLU A 1 131 ? 6.164 4.585 11.643 1.00 39.72 131 GLU A C 1
ATOM 1041 O O . GLU A 1 131 ? 6.637 3.511 12.002 1.00 39.72 131 GLU A O 1
ATOM 1046 N N . PRO A 1 132 ? 4.856 4.825 11.834 1.00 42.44 132 PRO A N 1
ATOM 1047 C CA . PRO A 1 132 ? 3.997 3.968 12.675 1.00 42.44 132 PRO A CA 1
ATOM 1048 C C . PRO A 1 132 ? 3.766 2.601 12.096 1.00 42.44 132 PRO A C 1
ATOM 1050 O O . PRO A 1 132 ? 3.799 1.608 12.813 1.00 42.44 132 PRO A O 1
ATOM 1053 N N . ILE A 1 133 ? 3.501 2.574 10.785 1.00 43.66 133 ILE A N 1
ATOM 1054 C CA . ILE A 1 133 ? 3.159 1.341 10.097 1.00 43.66 133 ILE A CA 1
ATOM 1055 C C . ILE A 1 133 ? 4.358 0.404 10.214 1.00 43.66 133 ILE A C 1
ATOM 1057 O O . ILE A 1 133 ? 4.169 -0.783 10.410 1.00 43.66 133 ILE A O 1
ATOM 1061 N N . ILE A 1 134 ? 5.586 0.940 10.203 1.00 41.72 134 ILE A N 1
ATOM 1062 C CA . ILE A 1 134 ? 6.821 0.158 10.271 1.00 41.72 134 ILE A CA 1
ATOM 1063 C C . ILE A 1 134 ? 7.252 -0.151 11.710 1.00 41.72 134 ILE A C 1
ATOM 1065 O O . ILE A 1 134 ? 7.717 -1.262 11.946 1.00 41.72 134 ILE A O 1
ATOM 1069 N N . VAL A 1 135 ? 7.101 0.765 12.674 1.00 37.47 135 VAL A N 1
ATOM 1070 C CA . VAL A 1 135 ? 7.466 0.488 14.077 1.00 37.47 135 VAL A CA 1
ATOM 1071 C C . VAL A 1 135 ? 6.548 -0.576 14.676 1.00 37.47 135 VAL A C 1
ATOM 1073 O O . VAL A 1 135 ? 7.043 -1.424 15.402 1.00 37.47 135 VAL A O 1
ATOM 1076 N N . VAL A 1 136 ? 5.264 -0.623 14.302 1.00 38.56 136 VAL A N 1
ATOM 1077 C CA . VAL A 1 136 ? 4.363 -1.721 14.703 1.00 38.56 136 VAL A CA 1
ATOM 1078 C C . VAL A 1 136 ? 4.563 -2.977 13.832 1.00 38.56 136 VAL A C 1
ATOM 1080 O O . VAL A 1 136 ? 4.406 -4.094 14.315 1.00 38.56 136 VAL A O 1
ATOM 1083 N N . ALA A 1 137 ? 4.980 -2.831 12.567 1.00 36.31 137 ALA A N 1
ATOM 1084 C CA . ALA A 1 137 ? 5.216 -3.965 11.664 1.00 36.31 137 ALA A CA 1
ATOM 1085 C C . ALA A 1 137 ? 6.549 -4.702 11.851 1.00 36.31 137 ALA A C 1
ATOM 1087 O O . ALA A 1 137 ? 6.631 -5.871 11.493 1.00 36.31 137 ALA A O 1
ATOM 1088 N N . LYS A 1 138 ? 7.623 -4.051 12.318 1.00 42.31 138 LYS A N 1
ATOM 1089 C CA . LYS A 1 138 ? 8.955 -4.685 12.393 1.00 42.31 138 LYS A CA 1
ATOM 1090 C C . LYS A 1 138 ? 9.280 -5.317 13.744 1.00 42.31 138 LYS A C 1
ATOM 1092 O O . LYS A 1 138 ? 10.156 -6.174 13.780 1.00 42.31 138 LYS A O 1
ATOM 1097 N N . THR A 1 139 ? 8.610 -4.929 14.829 1.00 40.97 139 THR A N 1
ATOM 1098 C CA . THR A 1 139 ? 8.772 -5.561 16.155 1.00 40.97 139 THR A CA 1
ATOM 1099 C C . THR A 1 139 ? 7.706 -6.604 16.472 1.00 40.97 139 THR A C 1
ATOM 1101 O O . THR A 1 139 ? 7.821 -7.272 17.494 1.00 40.97 139 THR A O 1
ATOM 1104 N N . CYS A 1 140 ? 6.717 -6.793 15.598 1.00 41.06 140 CYS A N 1
ATOM 1105 C CA . CYS A 1 140 ? 5.706 -7.826 15.753 1.00 41.06 140 CYS A CA 1
ATOM 1106 C C . CYS A 1 140 ? 5.886 -8.884 14.659 1.00 41.06 140 CYS A C 1
ATOM 1108 O O . CYS A 1 140 ? 5.951 -8.562 13.471 1.00 41.06 140 CYS A O 1
ATOM 1110 N N . HIS A 1 141 ? 6.013 -10.147 15.067 1.00 50.97 141 HIS A N 1
ATOM 1111 C CA . HIS A 1 141 ? 6.135 -11.294 14.173 1.00 50.97 141 HIS A CA 1
ATOM 1112 C C . HIS A 1 141 ? 5.005 -11.332 13.126 1.00 50.97 141 HIS A C 1
ATOM 1114 O O . HIS A 1 141 ? 3.955 -10.703 13.276 1.00 50.97 141 HIS A O 1
ATOM 1120 N N . ALA A 1 142 ? 5.224 -12.098 12.052 1.00 50.97 142 ALA A N 1
ATOM 1121 C CA . ALA A 1 142 ? 4.416 -12.145 10.827 1.00 50.97 142 ALA A CA 1
ATOM 1122 C C . ALA A 1 142 ? 2.878 -12.179 11.016 1.00 50.97 142 ALA A C 1
ATOM 1124 O O . ALA A 1 142 ? 2.155 -11.763 10.112 1.00 50.97 142 ALA A O 1
ATOM 1125 N N . LEU A 1 143 ? 2.356 -12.630 12.163 1.00 52.88 143 LEU A N 1
ATOM 1126 C CA . LEU A 1 143 ? 0.920 -12.693 12.450 1.00 52.88 143 LEU A CA 1
ATOM 1127 C C . LEU A 1 143 ? 0.219 -11.330 12.601 1.00 52.88 143 LEU A C 1
ATOM 1129 O O . LEU A 1 143 ? -0.885 -11.190 12.069 1.00 52.88 143 LEU A O 1
ATOM 1133 N N . LEU A 1 144 ? 0.816 -10.318 13.253 1.00 62.66 144 LEU A N 1
ATOM 1134 C CA . LEU A 1 144 ? 0.179 -8.986 13.344 1.00 62.66 144 LEU A CA 1
ATOM 1135 C C . LEU A 1 144 ? 0.084 -8.333 11.975 1.00 62.66 144 LEU A C 1
ATOM 1137 O O . LEU A 1 144 ? -0.961 -7.798 11.603 1.00 62.66 144 LEU A O 1
ATOM 1141 N N . LEU A 1 145 ? 1.161 -8.454 11.205 1.00 69.00 145 LEU A N 1
ATOM 1142 C CA . LEU A 1 145 ? 1.206 -7.989 9.831 1.00 69.00 145 LEU A CA 1
ATOM 1143 C C . LEU A 1 145 ? 0.166 -8.680 8.954 1.00 69.00 145 LEU A C 1
ATOM 1145 O O . LEU A 1 145 ? -0.482 -8.009 8.156 1.00 69.00 145 LEU A O 1
ATOM 1149 N N . MET A 1 146 ? -0.037 -9.989 9.121 1.00 75.25 146 MET A N 1
ATOM 1150 C CA . MET A 1 146 ? -1.058 -10.722 8.375 1.00 75.25 146 MET A CA 1
ATOM 1151 C C . MET A 1 146 ? -2.474 -10.270 8.742 1.00 75.25 146 MET A C 1
ATOM 1153 O O . MET A 1 146 ? -3.250 -9.959 7.842 1.00 75.25 146 MET A O 1
ATOM 1157 N N . GLY A 1 147 ? -2.813 -10.178 10.034 1.00 83.81 147 GLY A N 1
ATOM 1158 C CA . GLY A 1 147 ? -4.135 -9.716 10.477 1.00 83.81 147 GLY A CA 1
ATOM 1159 C C . GLY A 1 147 ? -4.447 -8.299 9.989 1.00 83.81 147 GLY A C 1
ATOM 1160 O O . GLY A 1 147 ? -5.501 -8.061 9.396 1.00 83.81 147 GLY A O 1
ATOM 1161 N N . PHE A 1 148 ? -3.491 -7.381 10.156 1.00 88.81 148 PHE A N 1
ATOM 1162 C CA . PHE A 1 148 ? -3.581 -6.014 9.647 1.00 88.81 148 PHE A CA 1
ATOM 1163 C C . PHE A 1 148 ? -3.756 -5.979 8.126 1.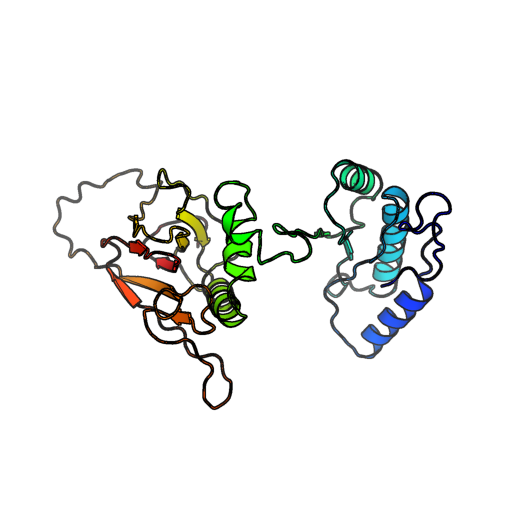00 88.81 148 PHE A C 1
ATOM 1165 O O . PHE A 1 148 ? -4.689 -5.350 7.633 1.00 88.81 148 PHE A O 1
ATOM 1172 N N . ALA A 1 149 ? -2.891 -6.668 7.376 1.00 88.06 149 ALA A N 1
ATOM 1173 C CA . ALA A 1 149 ? -2.918 -6.655 5.916 1.00 88.06 149 ALA A CA 1
ATOM 1174 C C . ALA A 1 149 ? -4.218 -7.247 5.357 1.00 88.06 149 ALA A C 1
ATOM 1176 O O . ALA A 1 149 ? -4.762 -6.733 4.381 1.00 88.06 149 ALA A O 1
ATOM 1177 N N . LEU A 1 150 ? -4.742 -8.300 5.985 1.00 90.19 150 LEU A N 1
ATOM 1178 C CA . LEU A 1 150 ? -5.994 -8.930 5.580 1.00 90.19 150 LEU A CA 1
ATOM 1179 C C . LEU A 1 150 ? -7.199 -8.023 5.840 1.00 90.19 150 LEU A C 1
ATOM 1181 O O . LEU A 1 150 ? -8.032 -7.879 4.945 1.00 90.19 150 LEU A O 1
ATOM 1185 N N . LEU A 1 151 ? -7.287 -7.375 7.007 1.00 93.56 151 LEU A N 1
ATOM 1186 C CA . LEU A 1 151 ? -8.351 -6.404 7.290 1.00 93.56 151 LEU A CA 1
ATOM 1187 C C . LEU A 1 151 ? -8.247 -5.173 6.388 1.00 93.56 151 LEU A C 1
ATOM 1189 O O . LEU A 1 151 ? -9.249 -4.768 5.803 1.00 93.56 151 LEU A O 1
ATOM 1193 N N . LEU A 1 152 ? -7.039 -4.638 6.190 1.00 93.56 152 LEU A N 1
ATOM 1194 C CA . LEU A 1 152 ? -6.770 -3.550 5.249 1.00 93.56 152 LEU A CA 1
ATOM 1195 C C . LEU A 1 152 ? -7.266 -3.923 3.847 1.00 93.56 152 LEU A C 1
ATOM 1197 O O . LEU A 1 152 ? -8.044 -3.184 3.251 1.00 93.56 152 LEU A O 1
ATOM 1201 N N . HIS A 1 153 ? -6.889 -5.104 3.350 1.00 91.06 153 HIS A N 1
ATOM 1202 C CA . HIS A 1 153 ? -7.313 -5.583 2.039 1.00 91.06 153 HIS A CA 1
ATOM 1203 C C . HIS A 1 153 ? -8.823 -5.830 1.951 1.00 91.06 153 HIS A C 1
ATOM 1205 O O . HIS A 1 153 ? -9.397 -5.626 0.883 1.00 91.06 153 HIS A O 1
ATOM 1211 N N . ARG A 1 154 ? -9.473 -6.318 3.013 1.00 92.62 154 ARG A N 1
ATOM 1212 C CA . ARG A 1 154 ? -10.909 -6.647 3.002 1.00 92.62 154 ARG A CA 1
ATOM 1213 C C . ARG A 1 154 ? -11.805 -5.422 3.167 1.00 92.62 154 ARG A C 1
ATOM 1215 O O . ARG A 1 154 ? -12.871 -5.397 2.560 1.00 92.62 154 ARG A O 1
ATOM 1222 N N . LEU A 1 155 ? -11.392 -4.440 3.966 1.00 95.00 155 LEU A N 1
ATOM 1223 C CA . LEU A 1 155 ? -12.259 -3.347 4.412 1.00 95.00 155 LEU A CA 1
ATOM 1224 C C . LEU A 1 155 ? -11.973 -2.017 3.707 1.00 95.00 155 LEU A C 1
ATOM 1226 O O . LEU A 1 155 ? -12.913 -1.318 3.336 1.00 95.00 155 LEU A O 1
ATOM 1230 N N . MET A 1 156 ? -10.704 -1.662 3.494 1.00 95.19 156 MET A N 1
ATOM 1231 C CA . MET A 1 156 ? -10.322 -0.328 3.017 1.00 95.19 156 MET A CA 1
ATOM 1232 C C . MET A 1 156 ? -10.338 -0.268 1.482 1.00 95.19 156 MET A C 1
ATOM 1234 O O . MET A 1 156 ? -9.675 -1.056 0.804 1.00 95.19 156 MET A O 1
ATOM 1238 N N . GLY A 1 157 ? -11.123 0.655 0.924 1.00 93.88 157 GLY A N 1
ATOM 1239 C CA . GLY A 1 157 ? -11.253 0.874 -0.517 1.00 93.88 157 GLY A CA 1
ATOM 1240 C C . GLY A 1 157 ? -10.152 1.761 -1.103 1.00 93.88 157 GLY A C 1
ATOM 1241 O O . GLY A 1 157 ? -9.264 2.250 -0.407 1.00 93.88 157 GLY A O 1
ATOM 1242 N N . SER A 1 158 ? -10.204 1.982 -2.418 1.00 91.62 158 SER A N 1
ATOM 1243 C CA . SER A 1 158 ? -9.184 2.747 -3.154 1.00 91.62 158 SER A CA 1
ATOM 1244 C C . SER A 1 158 ? -9.327 4.268 -3.039 1.00 91.62 158 SER A C 1
ATOM 1246 O O . SER A 1 158 ? -8.355 4.986 -3.262 1.00 91.62 158 SER A O 1
ATOM 1248 N N . LYS A 1 159 ? -10.519 4.772 -2.700 1.00 91.81 159 LYS A N 1
ATOM 1249 C CA . LYS A 1 159 ? -10.786 6.206 -2.521 1.00 91.81 159 LYS A CA 1
ATOM 1250 C C . LYS A 1 159 ? -10.394 6.628 -1.098 1.00 91.81 159 LYS A C 1
ATOM 1252 O O . LYS A 1 159 ? -11.029 6.201 -0.135 1.00 91.81 159 LYS A O 1
ATOM 1257 N N . VAL A 1 160 ? -9.351 7.450 -0.981 1.00 92.31 160 VAL A N 1
ATOM 1258 C CA . VAL A 1 160 ? -8.847 7.999 0.291 1.00 92.31 160 VAL A CA 1
ATOM 1259 C C . VAL A 1 160 ? -9.690 9.204 0.710 1.00 92.31 160 VAL A C 1
ATOM 1261 O O . VAL A 1 160 ? -10.059 10.019 -0.135 1.00 92.31 160 VAL A O 1
ATOM 1264 N N . LEU A 1 161 ? -9.972 9.330 2.005 1.00 89.81 161 LEU A N 1
ATOM 1265 C CA . LEU A 1 161 ? -10.683 10.458 2.602 1.0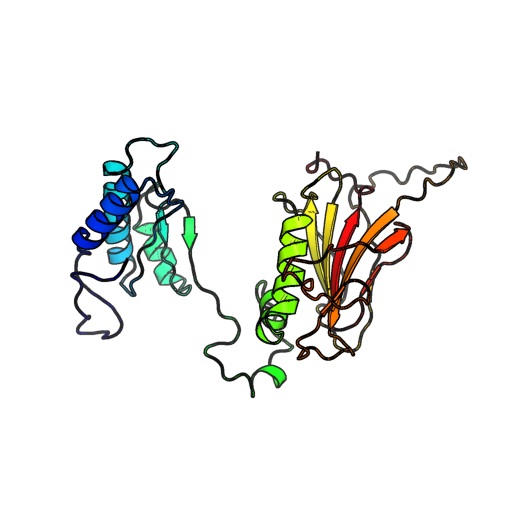0 89.81 161 LEU A CA 1
ATOM 1266 C C . LEU A 1 161 ? -9.750 11.245 3.527 1.00 89.81 161 LEU A C 1
ATOM 1268 O O . LEU A 1 161 ? -8.824 10.689 4.120 1.00 89.81 161 LEU A O 1
ATOM 1272 N N . SER A 1 162 ? -10.011 12.545 3.653 1.00 88.50 162 SER A N 1
ATOM 1273 C CA . SER A 1 162 ? -9.350 13.377 4.659 1.00 88.50 162 SER A CA 1
ATOM 1274 C C . SER A 1 162 ? -9.922 13.076 6.044 1.00 88.50 162 SER A C 1
ATOM 1276 O O . SER A 1 162 ? -11.113 12.795 6.175 1.00 88.50 162 SER A O 1
ATOM 1278 N N . ILE A 1 163 ? -9.078 13.146 7.070 1.00 87.62 163 ILE A N 1
ATOM 1279 C CA . ILE A 1 163 ? -9.480 13.037 8.470 1.00 87.62 163 ILE A CA 1
ATOM 1280 C C . ILE A 1 163 ? -8.705 14.061 9.289 1.00 87.62 163 ILE A C 1
ATOM 1282 O O . ILE A 1 163 ? -7.508 14.264 9.076 1.00 87.62 163 ILE A O 1
ATOM 1286 N N . PHE A 1 164 ? -9.392 14.695 10.231 1.00 85.81 164 PHE A N 1
ATOM 1287 C CA . PHE A 1 164 ? -8.805 15.633 11.172 1.00 85.81 164 PHE A CA 1
ATOM 1288 C C . PHE A 1 164 ? -9.065 15.151 12.600 1.00 85.81 164 PHE A C 1
ATOM 1290 O O . PHE A 1 164 ? -10.158 14.690 12.921 1.00 85.81 164 PHE A O 1
ATOM 1297 N N . HIS A 1 165 ? -8.049 15.233 13.459 1.00 84.38 165 HIS A N 1
ATOM 1298 C CA . HIS A 1 165 ? -8.210 15.035 14.894 1.00 84.38 165 HIS A CA 1
ATOM 1299 C C . HIS A 1 165 ? -7.265 15.960 15.660 1.00 84.38 165 HIS A C 1
ATOM 1301 O O . HIS A 1 165 ? -6.095 16.086 15.311 1.00 84.38 165 HIS A O 1
ATOM 1307 N N . GLU A 1 166 ? -7.746 16.534 16.760 1.00 81.38 166 GLU A N 1
ATOM 1308 C CA . GLU A 1 166 ? -6.927 17.311 17.710 1.00 81.38 166 GLU A CA 1
ATOM 1309 C C . GLU A 1 166 ? -6.402 16.441 18.869 1.00 81.38 166 GLU A C 1
ATOM 1311 O O . GLU A 1 166 ? -5.922 16.933 19.887 1.00 81.38 166 GLU A O 1
ATOM 1316 N N . GLY A 1 167 ? -6.527 15.117 18.731 1.00 79.94 167 GLY A N 1
ATOM 1317 C CA . GLY A 1 167 ? -6.096 14.143 19.732 1.00 79.94 167 GLY A CA 1
ATOM 1318 C C . GLY A 1 167 ? -4.575 14.011 19.885 1.00 79.94 167 GLY A C 1
ATOM 1319 O O . GLY A 1 167 ? -3.781 14.646 19.197 1.00 79.94 167 GLY A O 1
ATOM 1320 N N . SER A 1 168 ? -4.172 13.117 20.790 1.00 88.19 168 SER A N 1
ATOM 1321 C CA . SER A 1 168 ? -2.764 12.814 21.077 1.00 88.19 168 SER A CA 1
ATOM 1322 C C . SER A 1 168 ? -1.963 12.440 19.817 1.00 88.19 168 SER A C 1
ATOM 1324 O O . SER A 1 168 ? -2.474 11.685 18.990 1.00 88.19 168 SER A O 1
ATOM 1326 N N . PRO A 1 169 ? -0.675 12.830 19.707 1.00 87.88 169 PRO A N 1
ATOM 1327 C CA . PRO A 1 169 ? 0.198 12.394 18.609 1.00 87.88 169 PRO A CA 1
ATOM 1328 C C . PRO A 1 169 ? 0.460 10.875 18.590 1.00 87.88 169 PRO A C 1
ATOM 1330 O O . PRO A 1 169 ? 0.944 10.339 17.590 1.00 87.88 169 PRO A O 1
ATOM 1333 N N . PHE A 1 170 ? 0.150 10.171 19.687 1.00 87.31 170 PHE A N 1
ATOM 1334 C CA . PHE A 1 170 ? 0.218 8.709 19.763 1.00 87.31 170 PHE A CA 1
ATOM 1335 C C . PHE A 1 170 ? -0.991 8.011 19.134 1.00 87.31 170 PHE A C 1
ATOM 1337 O O . PHE A 1 170 ? -0.944 6.800 18.927 1.00 87.31 170 PHE A O 1
ATOM 1344 N N . LEU A 1 171 ? -2.050 8.752 18.811 1.00 90.88 171 LEU A N 1
ATOM 1345 C CA . LEU A 1 171 ? -3.191 8.257 18.060 1.00 90.88 171 LEU A CA 1
ATOM 1346 C C . LEU A 1 171 ? -3.048 8.695 16.604 1.00 90.88 171 LEU A C 1
ATOM 1348 O O . LEU A 1 171 ? -2.812 9.866 16.321 1.00 90.88 171 LEU A O 1
ATOM 1352 N N . ARG A 1 172 ? -3.197 7.754 15.674 1.00 91.12 172 ARG A N 1
ATOM 1353 C CA . ARG A 1 172 ? -3.256 8.052 14.240 1.00 91.12 172 ARG A CA 1
ATOM 1354 C C . ARG A 1 172 ? -4.544 7.532 13.652 1.00 91.12 172 ARG A C 1
ATOM 1356 O O . ARG A 1 172 ? -4.983 6.441 14.006 1.00 91.12 172 ARG A O 1
ATOM 1363 N N . ALA A 1 173 ? -5.112 8.307 12.741 1.00 93.38 173 ALA A N 1
ATOM 1364 C CA . ALA A 1 173 ? -6.360 7.984 12.080 1.00 93.38 173 ALA A CA 1
ATOM 1365 C C . ALA A 1 173 ? -6.206 8.100 10.562 1.00 93.38 173 ALA A C 1
ATOM 1367 O O . ALA A 1 173 ? -5.542 9.008 10.062 1.00 93.38 173 ALA A O 1
ATOM 1368 N N . TYR A 1 174 ? -6.831 7.180 9.836 1.00 94.44 174 TYR A N 1
ATOM 1369 C CA . TYR A 1 174 ? -6.887 7.152 8.377 1.00 94.44 174 TYR A CA 1
ATOM 1370 C C . TYR A 1 174 ? -8.296 6.751 7.955 1.00 94.44 174 TYR A C 1
ATOM 1372 O O . TYR A 1 174 ? -8.893 5.885 8.590 1.00 94.44 174 TYR A O 1
ATOM 1380 N N . ALA A 1 175 ? -8.830 7.339 6.888 1.00 93.25 175 ALA A N 1
ATOM 1381 C CA . ALA A 1 175 ? -10.183 7.049 6.425 1.00 93.25 175 ALA A CA 1
ATOM 1382 C C . ALA A 1 175 ? -10.206 6.816 4.915 1.00 93.25 175 ALA A C 1
ATOM 1384 O O . ALA A 1 175 ? -9.558 7.527 4.149 1.00 93.25 175 ALA A O 1
ATOM 1385 N N . HIS A 1 176 ? -10.935 5.794 4.485 1.00 94.69 176 HIS A N 1
ATOM 1386 C CA . HIS A 1 176 ? -11.147 5.455 3.082 1.00 94.69 176 HIS A CA 1
ATOM 1387 C C . HIS A 1 176 ? -12.629 5.146 2.867 1.00 94.69 176 HIS A C 1
ATOM 1389 O O . HIS A 1 176 ? -13.317 4.705 3.789 1.00 94.69 176 HIS A O 1
ATOM 1395 N N . CYS A 1 177 ? -13.120 5.295 1.637 1.00 93.31 177 CYS A N 1
ATOM 1396 C CA . CYS A 1 177 ? -14.378 4.644 1.280 1.00 93.31 177 CYS A CA 1
ATOM 1397 C C . CYS A 1 177 ? -14.256 3.139 1.524 1.00 93.31 177 CYS A C 1
ATOM 1399 O O . CYS A 1 177 ? -13.195 2.548 1.296 1.00 93.31 177 CYS A O 1
ATOM 1401 N N . SER A 1 178 ? -15.333 2.511 1.980 1.00 93.94 178 SER A N 1
ATOM 1402 C CA . SER A 1 178 ? -15.333 1.070 2.214 1.00 93.94 178 SER A CA 1
ATOM 1403 C C . SER A 1 178 ? -15.193 0.294 0.904 1.00 93.94 178 SER A C 1
ATOM 1405 O O . SER A 1 178 ? -15.715 0.690 -0.136 1.00 93.94 178 SER A O 1
ATOM 1407 N N . LYS A 1 179 ? -14.457 -0.823 0.935 1.00 91.94 179 LYS A N 1
ATOM 1408 C CA . LYS A 1 179 ? -14.177 -1.618 -0.271 1.00 91.94 179 LYS A CA 1
ATOM 1409 C C . LYS A 1 179 ? -15.419 -2.315 -0.830 1.00 91.94 179 LYS A C 1
ATOM 1411 O O . LYS A 1 179 ? -15.589 -2.369 -2.042 1.00 91.94 179 LYS A O 1
ATOM 1416 N N . ASN A 1 180 ? -16.261 -2.855 0.053 1.00 81.25 180 ASN A N 1
ATOM 1417 C CA . ASN A 1 180 ? -17.391 -3.717 -0.301 1.00 81.25 180 ASN A CA 1
ATOM 1418 C C . ASN A 1 180 ? -18.723 -3.147 0.210 1.00 81.25 180 ASN A C 1
ATOM 1420 O O . ASN A 1 180 ? -19.414 -3.784 1.006 1.00 81.25 180 ASN A O 1
ATOM 1424 N N . GLY A 1 181 ? -19.086 -1.945 -0.235 1.00 72.38 181 GLY A N 1
ATOM 1425 C CA . GLY A 1 181 ? -20.402 -1.368 0.028 1.00 72.38 181 GLY A CA 1
ATOM 1426 C C . GLY A 1 181 ? -20.367 0.122 0.331 1.00 72.38 181 GLY A C 1
ATOM 1427 O O . GLY A 1 181 ? -19.338 0.778 0.211 1.00 72.38 181 GLY A O 1
ATOM 1428 N N . PHE A 1 182 ? -21.526 0.635 0.733 1.00 80.81 182 PHE A N 1
ATOM 1429 C CA . PHE A 1 182 ? -21.698 2.027 1.125 1.00 80.81 182 PHE A CA 1
ATOM 1430 C C . PHE A 1 182 ? -21.085 2.296 2.495 1.00 80.81 182 PHE A C 1
ATOM 1432 O O . PHE A 1 182 ? -21.262 1.503 3.421 1.00 80.81 182 PHE A O 1
ATOM 1439 N N . GLY A 1 183 ? -20.452 3.457 2.626 1.00 88.31 183 GLY A N 1
ATOM 1440 C CA . GLY A 1 183 ? -19.922 3.947 3.888 1.00 88.31 183 GLY A CA 1
ATOM 1441 C C . GLY A 1 183 ? -18.422 4.191 3.856 1.00 88.31 183 GLY A C 1
ATOM 1442 O O . GLY A 1 183 ? -17.783 4.284 2.802 1.00 88.31 183 GLY A O 1
ATOM 1443 N N . VAL A 1 184 ? -17.879 4.333 5.057 1.00 92.69 184 VAL A N 1
ATOM 1444 C CA . VAL A 1 184 ? -16.485 4.681 5.303 1.00 92.69 184 VAL A CA 1
ATOM 1445 C C . VAL A 1 184 ? -15.863 3.627 6.204 1.00 92.69 184 VAL A C 1
ATOM 1447 O O . VAL A 1 184 ? -16.478 3.149 7.164 1.00 92.69 184 VAL A O 1
ATOM 1450 N N . THR A 1 185 ? -14.614 3.288 5.904 1.00 95.31 185 THR A N 1
ATOM 1451 C CA . THR A 1 185 ? -13.763 2.507 6.792 1.00 95.31 185 THR A CA 1
ATOM 1452 C C . THR A 1 185 ? -12.689 3.415 7.373 1.00 95.31 185 THR A C 1
ATOM 1454 O O . THR A 1 185 ? -11.975 4.102 6.643 1.00 95.31 185 THR A O 1
ATOM 1457 N N . VAL A 1 186 ? -12.584 3.414 8.698 1.00 95.12 186 VAL A N 1
ATOM 1458 C CA . VAL A 1 186 ? -11.592 4.167 9.463 1.00 95.12 186 VAL A CA 1
ATOM 1459 C C . VAL A 1 186 ? -10.598 3.187 10.076 1.00 95.12 186 VAL A C 1
ATOM 1461 O O . VAL A 1 186 ? -10.990 2.197 10.688 1.00 95.12 186 VAL A O 1
ATOM 1464 N N . LEU A 1 187 ? -9.313 3.471 9.919 1.00 96.62 187 LEU 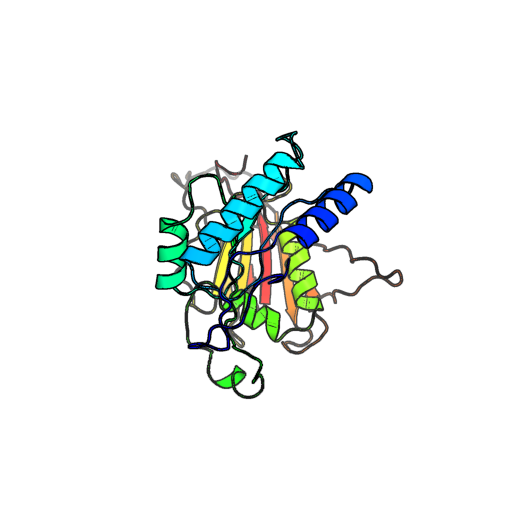A N 1
ATOM 1465 C CA . LEU A 1 187 ? -8.211 2.796 10.586 1.00 96.62 187 LEU A CA 1
ATOM 1466 C C . LEU A 1 187 ? -7.682 3.711 11.690 1.00 96.62 187 LEU A C 1
ATOM 1468 O O . LEU A 1 187 ? -7.215 4.813 11.408 1.00 96.62 187 LEU A O 1
ATOM 1472 N N . LEU A 1 188 ? -7.724 3.234 12.929 1.00 95.50 188 LEU A N 1
ATOM 1473 C CA . LEU A 1 188 ? -7.133 3.892 14.089 1.00 95.50 188 LEU A CA 1
ATOM 1474 C C . LEU A 1 188 ? -5.937 3.079 14.582 1.00 95.50 188 LEU A C 1
ATOM 1476 O O . LEU A 1 188 ? -6.002 1.853 14.664 1.00 95.50 188 LEU A O 1
ATOM 1480 N N . ILE A 1 189 ? -4.848 3.759 14.923 1.00 93.12 189 ILE A N 1
ATOM 1481 C CA . ILE A 1 189 ? -3.640 3.152 15.488 1.00 93.12 189 ILE A CA 1
ATOM 1482 C C . ILE A 1 189 ? -3.320 3.883 16.787 1.00 93.12 189 ILE A C 1
ATOM 1484 O O . ILE A 1 189 ? -2.966 5.063 16.758 1.00 93.12 189 ILE A O 1
ATOM 1488 N N . ASN A 1 190 ? -3.438 3.183 17.913 1.00 91.94 190 ASN A N 1
ATOM 1489 C CA . ASN A 1 190 ? -2.982 3.664 19.209 1.00 91.94 190 ASN A CA 1
ATOM 1490 C C . ASN A 1 190 ? -1.570 3.132 19.482 1.00 91.94 190 ASN A C 1
ATOM 1492 O O . ASN A 1 190 ? -1.382 1.939 19.702 1.00 91.94 190 ASN A O 1
ATOM 1496 N N . MET A 1 191 ? -0.589 4.032 19.481 1.00 87.62 191 MET A N 1
ATOM 1497 C CA . MET A 1 191 ? 0.821 3.744 19.771 1.00 87.62 191 MET A CA 1
ATOM 1498 C C . MET A 1 191 ? 1.215 4.081 21.218 1.00 87.62 191 MET A C 1
ATOM 1500 O O . MET A 1 191 ? 2.399 4.078 21.553 1.00 87.62 191 MET A O 1
ATOM 1504 N N . SER A 1 192 ? 0.258 4.469 22.064 1.00 87.00 192 SER A N 1
ATOM 1505 C CA . SER A 1 192 ? 0.506 4.622 23.493 1.00 87.00 192 SER A CA 1
ATOM 1506 C C . SER A 1 192 ? 0.540 3.247 24.147 1.00 87.00 192 SER A C 1
ATOM 1508 O O . SER A 1 192 ? -0.346 2.432 23.909 1.00 87.00 192 SER A O 1
ATOM 1510 N N . ASN A 1 193 ? 1.516 3.026 25.024 1.00 83.56 193 ASN A N 1
ATOM 1511 C CA . ASN A 1 193 ? 1.658 1.784 25.783 1.00 83.56 193 ASN A CA 1
ATOM 1512 C C . ASN A 1 193 ? 0.936 1.807 27.143 1.00 83.56 193 ASN A C 1
ATOM 1514 O O . ASN A 1 193 ? 1.048 0.864 27.922 1.00 83.56 193 ASN A O 1
ATOM 1518 N N . SER A 1 194 ? 0.230 2.894 27.464 1.00 89.69 194 SER A N 1
ATOM 1519 C CA . SER A 1 194 ? -0.458 3.063 28.751 1.00 89.69 194 SER A CA 1
ATOM 1520 C C . SER A 1 194 ? -1.812 3.760 28.643 1.00 89.69 194 SER A C 1
ATOM 1522 O O . SER A 1 194 ? -2.678 3.546 29.491 1.00 89.69 194 SER A O 1
ATOM 1524 N N . THR A 1 195 ? -2.037 4.560 27.600 1.00 93.50 195 THR A N 1
ATOM 1525 C CA . THR A 1 195 ? -3.258 5.355 27.456 1.00 93.50 195 THR A CA 1
ATOM 1526 C C . THR A 1 195 ? -4.300 4.630 26.612 1.00 93.50 195 THR A C 1
ATOM 1528 O O . THR A 1 195 ? -4.039 4.231 25.478 1.00 93.50 195 THR A O 1
ATOM 1531 N N . THR A 1 196 ? -5.516 4.521 27.149 1.00 96.25 196 THR A N 1
ATOM 1532 C CA . THR A 1 196 ? -6.712 4.179 26.366 1.00 96.25 196 THR A CA 1
ATOM 1533 C C . THR A 1 196 ? -7.349 5.466 25.849 1.00 96.25 196 THR A C 1
ATOM 1535 O O . THR A 1 196 ? -7.574 6.387 26.634 1.00 96.25 196 THR A O 1
ATOM 1538 N N . PHE A 1 197 ? -7.654 5.538 24.554 1.00 95.56 197 PHE A N 1
ATOM 1539 C CA . PHE A 1 197 ? -8.354 6.682 23.967 1.00 95.56 197 PHE A CA 1
ATOM 1540 C C . PHE A 1 197 ? -9.837 6.379 23.755 1.00 95.56 197 PHE A C 1
ATOM 1542 O O . PHE A 1 197 ? -10.188 5.325 23.226 1.00 95.56 197 PHE A O 1
ATOM 1549 N N . ASN A 1 198 ? -10.689 7.340 24.113 1.00 94.94 198 ASN A N 1
ATOM 1550 C CA . ASN A 1 198 ? -12.117 7.326 23.802 1.00 94.94 198 ASN A CA 1
ATOM 1551 C C . ASN A 1 198 ? -12.358 8.255 22.615 1.00 94.94 198 ASN A C 1
ATOM 1553 O O . ASN A 1 198 ? -12.076 9.449 22.699 1.00 94.94 198 ASN A O 1
ATOM 1557 N N . ILE A 1 199 ? -12.838 7.699 21.508 1.00 93.31 199 ILE A N 1
ATOM 1558 C CA . ILE A 1 199 ? -12.877 8.386 20.217 1.00 93.31 199 ILE A CA 1
ATOM 1559 C C . ILE A 1 199 ? -14.318 8.433 19.724 1.00 93.31 199 ILE A C 1
ATOM 1561 O O . ILE A 1 199 ? -14.985 7.404 19.627 1.00 93.31 199 ILE A O 1
ATOM 1565 N N . SER A 1 200 ? -14.780 9.629 19.377 1.00 90.25 200 SER A N 1
ATOM 1566 C CA . SER A 1 200 ? -16.067 9.844 18.719 1.00 90.25 200 SER A CA 1
ATOM 1567 C C . SER A 1 200 ? -15.818 10.210 17.263 1.00 90.25 200 SER A C 1
ATOM 1569 O O . SER A 1 200 ? -14.972 11.054 16.977 1.00 90.25 200 SER A O 1
ATOM 1571 N N . LEU A 1 201 ? -16.540 9.574 16.343 1.00 86.88 201 LEU A N 1
ATOM 1572 C CA . LEU A 1 201 ? -16.484 9.921 14.925 1.00 86.88 201 LEU A CA 1
ATOM 1573 C C . LEU A 1 201 ? -17.585 10.934 14.618 1.00 86.88 201 LEU A C 1
ATOM 1575 O O . LEU A 1 201 ? -18.744 10.708 14.966 1.00 86.88 201 LEU A O 1
ATOM 1579 N N . VAL A 1 202 ? -17.222 12.022 13.944 1.00 83.81 202 VAL A N 1
ATOM 1580 C CA . VAL A 1 202 ? -18.139 13.092 13.533 1.00 83.81 202 VAL A CA 1
ATOM 1581 C C . VAL A 1 202 ? -17.937 13.362 12.044 1.00 83.81 202 VAL A C 1
ATOM 1583 O O . VAL A 1 202 ? -16.815 13.279 11.554 1.00 83.81 202 VAL A O 1
ATOM 1586 N N . ASP A 1 203 ? -19.030 13.619 11.325 1.00 75.12 203 ASP A N 1
ATOM 1587 C CA . ASP A 1 203 ? -19.008 14.003 9.910 1.00 75.12 203 ASP A CA 1
ATOM 1588 C C . ASP A 1 203 ? -18.922 15.532 9.792 1.00 75.12 203 ASP A C 1
ATOM 1590 O O . ASP A 1 203 ? -19.745 16.247 10.374 1.00 75.12 203 ASP A O 1
ATOM 1594 N N . ASP A 1 204 ? -17.945 16.022 9.028 1.00 66.06 204 ASP A N 1
ATOM 1595 C CA . ASP A 1 204 ? -17.733 17.451 8.772 1.00 66.06 204 ASP A CA 1
ATOM 1596 C C . ASP A 1 204 ? -18.872 18.069 7.941 1.00 66.06 204 ASP A C 1
ATOM 1598 O O . ASP A 1 204 ? -19.098 19.278 7.983 1.00 66.06 204 ASP A O 1
ATOM 1602 N N . MET A 1 205 ? -19.633 17.259 7.195 1.00 58.34 205 MET A N 1
ATOM 1603 C CA . MET A 1 205 ? -20.713 17.739 6.327 1.00 58.34 205 MET A CA 1
ATOM 1604 C C . MET A 1 205 ? -22.084 17.836 7.007 1.00 58.34 205 MET A C 1
ATOM 1606 O O . MET A 1 205 ? -23.110 17.913 6.322 1.00 58.34 205 MET A O 1
ATOM 1610 N N . ASN A 1 206 ? -22.143 17.885 8.339 1.00 53.88 206 ASN A N 1
ATOM 1611 C CA . ASN A 1 206 ? -23.365 18.242 9.064 1.00 53.88 206 ASN A CA 1
ATOM 1612 C C . ASN A 1 206 ? -23.698 19.739 8.883 1.00 53.88 206 ASN A C 1
ATOM 1614 O O . ASN A 1 206 ? -23.695 20.522 9.826 1.00 53.88 206 ASN A O 1
ATOM 1618 N N . LEU A 1 207 ? -24.036 20.138 7.655 1.00 41.16 207 LEU A N 1
ATOM 1619 C CA . LEU A 1 207 ? -24.446 21.492 7.269 1.00 41.16 207 LEU A CA 1
ATOM 1620 C C . LEU A 1 207 ? -25.855 21.873 7.753 1.00 41.16 207 LEU A C 1
ATOM 1622 O O . LEU A 1 207 ? -26.345 22.935 7.398 1.00 41.16 207 LEU A O 1
ATOM 1626 N N . ASN A 1 208 ? -26.492 21.032 8.570 1.00 39.25 208 ASN A N 1
ATOM 1627 C CA . ASN A 1 208 ? -27.623 21.376 9.427 1.00 39.25 208 ASN A CA 1
ATOM 1628 C C . ASN A 1 208 ? -27.751 20.294 10.513 1.00 39.25 208 ASN A C 1
ATOM 1630 O O . ASN A 1 208 ? -28.067 19.151 10.168 1.00 39.25 208 ASN A O 1
ATOM 1634 N N . PRO A 1 209 ? -27.595 20.599 11.814 1.00 40.12 209 PRO A N 1
ATOM 1635 C CA . PRO A 1 209 ? -28.247 19.788 12.824 1.00 40.12 209 PRO A CA 1
ATOM 1636 C C . PRO A 1 209 ? -29.737 20.066 12.640 1.00 40.12 209 PRO A C 1
ATOM 1638 O O . PRO A 1 209 ? -30.248 21.086 13.098 1.00 40.12 209 PRO A O 1
ATOM 1641 N N . ILE A 1 210 ? -30.438 19.222 11.881 1.00 39.31 210 ILE A N 1
ATOM 1642 C CA . ILE A 1 210 ? -31.895 19.289 11.875 1.00 39.31 210 ILE A CA 1
ATOM 1643 C C . ILE A 1 210 ? -32.290 19.113 13.342 1.00 39.31 210 ILE A C 1
ATOM 1645 O O . ILE A 1 210 ? -32.042 18.065 13.937 1.00 39.31 210 ILE A O 1
ATOM 1649 N N . LEU A 1 211 ? -32.850 20.171 13.930 1.00 42.28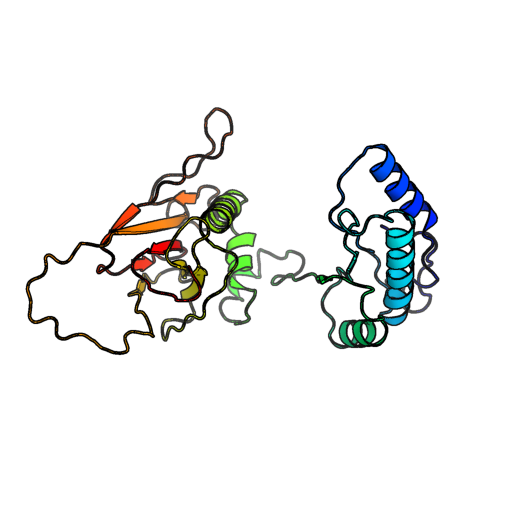 211 LEU A N 1
ATOM 1650 C CA . LEU A 1 211 ? -33.673 20.108 15.128 1.00 42.28 211 LEU A CA 1
ATOM 1651 C C . LEU A 1 211 ? -34.851 19.180 14.796 1.00 42.28 211 LEU A C 1
ATOM 16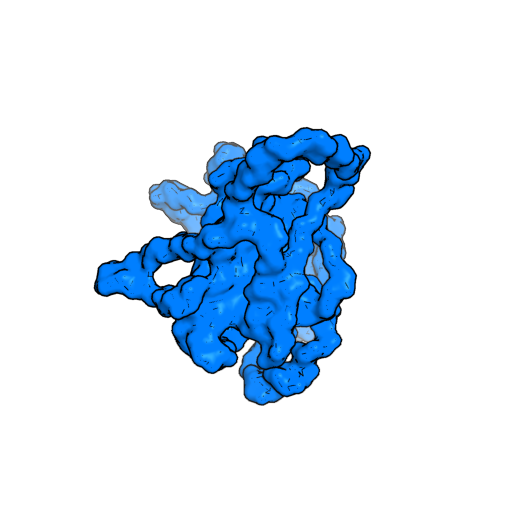53 O O . LEU A 1 211 ? -35.945 19.633 14.478 1.00 42.28 211 LEU A O 1
ATOM 1657 N N . GLU A 1 212 ? -34.621 17.866 14.784 1.00 40.16 212 GLU A N 1
ATOM 1658 C CA . GLU A 1 212 ? -35.690 16.882 14.691 1.00 40.16 212 GLU A CA 1
ATOM 1659 C C . GLU A 1 212 ? -36.339 16.801 16.076 1.00 40.16 212 GLU A C 1
ATOM 1661 O O . GLU A 1 212 ? -36.048 15.934 16.892 1.00 40.16 212 GLU A O 1
ATOM 1666 N N . THR A 1 213 ? -37.264 17.724 16.337 1.00 35.88 213 THR A N 1
ATOM 1667 C CA . THR A 1 213 ? -38.252 17.676 17.428 1.00 35.88 213 THR A CA 1
ATOM 1668 C C . THR A 1 213 ? -39.328 16.606 17.188 1.00 35.88 213 THR A C 1
ATOM 1670 O O . THR A 1 213 ? -40.470 16.733 17.622 1.00 35.88 213 THR A O 1
ATOM 1673 N N . VAL A 1 214 ? -38.974 15.506 16.519 1.00 40.28 214 VAL A N 1
ATOM 1674 C CA . VAL A 1 214 ? -39.857 14.368 16.265 1.00 40.28 214 VAL A CA 1
ATOM 1675 C C . VAL A 1 214 ? -39.206 13.143 16.901 1.00 40.28 214 VAL A C 1
ATOM 1677 O O . VAL A 1 214 ? -38.069 12.834 16.544 1.00 40.28 214 VAL A O 1
ATOM 1680 N N . PRO A 1 215 ? -39.879 12.402 17.803 1.00 38.91 215 PRO A N 1
ATOM 1681 C CA . PRO A 1 215 ? -39.357 11.152 18.341 1.00 38.91 215 PRO A CA 1
ATOM 1682 C C . PRO A 1 215 ? -39.438 10.074 17.252 1.00 38.91 215 PRO A C 1
ATOM 1684 O O . PRO A 1 215 ? -40.251 9.150 17.297 1.00 38.91 215 PRO A O 1
ATOM 1687 N N . ARG A 1 216 ? -38.604 10.198 16.217 1.00 42.50 216 ARG A N 1
ATOM 1688 C CA . ARG A 1 216 ? -38.300 9.093 15.319 1.00 42.50 216 ARG A CA 1
ATOM 1689 C C . ARG A 1 216 ? -37.561 8.065 16.156 1.00 42.50 216 ARG A C 1
ATOM 1691 O O . ARG A 1 216 ? -36.618 8.409 16.862 1.00 42.50 216 ARG A O 1
ATOM 1698 N N . ARG A 1 217 ? -37.996 6.801 16.084 1.00 42.56 217 ARG A N 1
ATOM 1699 C CA . ARG A 1 217 ? -37.202 5.654 16.548 1.00 42.56 217 ARG A CA 1
ATOM 1700 C C . ARG A 1 217 ? -35.783 5.889 16.038 1.00 42.56 217 ARG A C 1
ATOM 1702 O O . ARG A 1 217 ? -35.589 5.804 14.828 1.00 42.56 217 ARG A O 1
ATOM 1709 N N . VAL A 1 218 ? -34.843 6.253 16.915 1.00 51.75 218 VAL A N 1
ATOM 1710 C CA . VAL A 1 218 ? -33.438 6.413 16.535 1.00 51.75 218 VAL A CA 1
ATOM 1711 C C . VAL A 1 218 ? -33.052 5.055 15.989 1.00 51.75 218 VAL A C 1
ATOM 1713 O O . VAL A 1 218 ? -32.968 4.081 16.738 1.00 51.75 218 VAL A O 1
ATOM 1716 N N . GLN A 1 219 ? -32.981 4.945 14.664 1.00 51.06 219 GLN A N 1
ATOM 1717 C CA . GLN A 1 219 ? -32.631 3.694 14.029 1.00 51.06 219 GLN A CA 1
ATOM 1718 C C . GLN A 1 219 ? -31.188 3.478 14.444 1.00 51.06 219 GLN A C 1
ATOM 1720 O O . GLN A 1 219 ? -30.299 4.203 14.004 1.00 51.06 219 GLN A O 1
ATOM 1725 N N . LYS A 1 220 ? -30.996 2.577 15.410 1.00 63.97 220 LYS A N 1
ATOM 1726 C CA . LYS A 1 220 ? -29.701 2.295 16.008 1.00 63.97 220 LYS A CA 1
ATOM 1727 C C . LYS A 1 220 ? -28.812 1.765 14.897 1.00 63.97 220 LYS A C 1
ATOM 1729 O O . LYS A 1 220 ? -28.915 0.605 14.498 1.00 63.97 220 LYS A O 1
ATOM 1734 N N . THR A 1 221 ? -28.018 2.657 14.323 1.00 80.44 221 THR A N 1
ATOM 1735 C CA . THR A 1 221 ? -27.063 2.291 13.294 1.00 80.44 221 THR A CA 1
ATOM 1736 C C . THR A 1 221 ? -25.944 1.549 14.000 1.00 80.44 221 THR A C 1
ATOM 1738 O O . THR A 1 221 ? -25.389 2.013 14.994 1.00 80.44 221 THR A O 1
ATOM 1741 N N . MET A 1 222 ? -25.678 0.334 13.542 1.00 90.62 222 MET A N 1
ATOM 1742 C CA . MET A 1 222 ? -24.584 -0.470 14.065 1.00 90.62 222 MET A CA 1
ATOM 1743 C C . MET A 1 222 ? -23.359 -0.227 13.194 1.00 90.62 222 MET A C 1
ATOM 1745 O O . MET A 1 222 ? -23.467 -0.150 11.966 1.00 90.62 222 MET A O 1
ATOM 1749 N N . ARG A 1 223 ? -22.200 -0.121 13.832 1.00 93.00 223 ARG A N 1
ATOM 1750 C CA . ARG A 1 223 ? -20.899 -0.139 13.171 1.00 93.00 223 ARG A CA 1
ATOM 1751 C C . ARG A 1 223 ? -20.170 -1.429 13.507 1.00 93.00 223 ARG A C 1
ATOM 1753 O O . ARG A 1 223 ? -20.385 -2.030 14.559 1.00 93.00 223 ARG A O 1
ATOM 1760 N N . GLU A 1 224 ? -19.317 -1.843 12.591 1.00 95.75 224 GLU A N 1
ATOM 1761 C CA . GLU A 1 224 ? -18.458 -3.009 12.739 1.00 95.75 224 GLU A CA 1
ATOM 1762 C C . GLU A 1 224 ? -17.089 -2.552 13.235 1.00 95.75 224 GLU A C 1
ATOM 1764 O O . GLU A 1 224 ? -16.487 -1.660 12.639 1.00 95.75 224 GLU A O 1
ATOM 1769 N N . GLU A 1 225 ? -16.586 -3.170 14.298 1.00 97.50 225 GLU A N 1
ATOM 1770 C CA . GLU A 1 225 ? -15.258 -2.904 14.844 1.00 97.50 225 GLU A CA 1
ATOM 1771 C C . GLU A 1 225 ? -14.392 -4.170 14.844 1.00 97.50 225 GLU A C 1
ATOM 1773 O O . GLU A 1 225 ? -14.831 -5.267 15.205 1.00 97.50 225 GLU A O 1
ATOM 1778 N N . TYR A 1 226 ? -13.133 -4.007 14.445 1.00 97.44 226 TYR A N 1
ATOM 1779 C CA . TYR A 1 226 ? -12.121 -5.054 14.398 1.00 97.44 226 TYR A CA 1
ATOM 1780 C C . TYR A 1 226 ? -10.891 -4.569 15.162 1.00 97.44 226 TYR A C 1
ATOM 1782 O O . TYR A 1 226 ? -10.067 -3.830 14.623 1.00 97.44 226 TYR A O 1
ATOM 1790 N N . HIS A 1 227 ? -10.781 -4.973 16.423 1.00 96.06 227 HIS A N 1
ATOM 1791 C CA . HIS A 1 227 ? -9.686 -4.612 17.319 1.00 96.06 227 HIS A CA 1
ATOM 1792 C C . HIS A 1 227 ? -8.597 -5.670 17.256 1.00 96.06 227 HIS A C 1
ATOM 1794 O O . HIS A 1 227 ? -8.805 -6.798 17.701 1.00 96.06 227 HIS A O 1
ATOM 1800 N N . LEU A 1 228 ? -7.438 -5.299 16.727 1.00 93.50 228 LEU A N 1
ATOM 1801 C CA . LEU A 1 228 ? -6.215 -6.080 16.798 1.00 93.50 228 LEU A CA 1
ATOM 1802 C C . LEU A 1 228 ? -5.407 -5.635 18.015 1.00 93.50 228 LEU A C 1
ATOM 1804 O O . LEU A 1 228 ? -4.994 -4.477 18.108 1.00 93.50 228 LEU A O 1
ATOM 1808 N N . THR A 1 229 ? -5.168 -6.565 18.935 1.00 90.56 229 THR A N 1
ATOM 1809 C CA . THR A 1 229 ? -4.360 -6.324 20.138 1.00 90.56 229 THR A CA 1
ATOM 1810 C C . THR A 1 229 ? -3.333 -7.433 20.336 1.00 90.56 229 THR A C 1
ATOM 1812 O O . THR A 1 229 ? -3.642 -8.597 20.049 1.00 90.56 229 THR A O 1
ATOM 1815 N N . PRO A 1 230 ? -2.143 -7.125 20.873 1.00 86.19 230 PRO A N 1
ATOM 1816 C CA . PRO A 1 230 ? -1.197 -8.151 21.283 1.00 86.19 230 PRO A CA 1
ATOM 1817 C C . PRO A 1 230 ? -1.790 -9.014 22.399 1.00 86.19 230 PRO A C 1
ATOM 1819 O O . PRO A 1 230 ? -2.481 -8.512 23.294 1.00 86.19 230 PRO A O 1
ATOM 1822 N N . LYS A 1 231 ? -1.509 -10.318 22.370 1.00 84.88 231 LYS A N 1
ATOM 1823 C CA . LYS A 1 231 ? -1.880 -11.201 23.475 1.00 84.88 231 LYS A CA 1
ATOM 1824 C C . LYS A 1 231 ? -1.186 -10.733 24.761 1.00 84.88 231 LYS A C 1
ATOM 1826 O O . LYS A 1 231 ? 0.007 -10.439 24.759 1.00 84.88 231 LYS A O 1
ATOM 1831 N N . ASP A 1 232 ? -1.957 -10.638 25.843 1.00 86.00 232 ASP A N 1
ATOM 1832 C CA . ASP A 1 232 ? -1.493 -10.230 27.176 1.00 86.00 232 ASP A CA 1
ATOM 1833 C C . ASP A 1 232 ? -0.814 -8.841 27.220 1.00 86.00 232 ASP A C 1
ATOM 1835 O O . ASP A 1 232 ? -0.039 -8.550 28.127 1.00 86.00 232 ASP A O 1
ATOM 1839 N N . GLY A 1 233 ? -1.078 -7.972 26.232 1.00 80.00 233 GLY A N 1
ATOM 1840 C CA . GLY A 1 233 ? -0.431 -6.656 26.127 1.00 80.00 233 GLY A CA 1
ATOM 1841 C C . GLY A 1 233 ? 1.037 -6.710 25.681 1.00 80.00 233 GLY A C 1
ATOM 1842 O O . GLY A 1 233 ? 1.711 -5.685 25.652 1.00 80.00 233 GLY A O 1
ATOM 1843 N N . ASN A 1 234 ? 1.555 -7.889 25.325 1.00 78.31 234 ASN A N 1
ATOM 1844 C CA . ASN A 1 234 ? 2.945 -8.060 24.927 1.00 78.31 234 ASN A CA 1
ATOM 1845 C C . ASN A 1 234 ? 3.123 -7.854 23.415 1.00 78.31 234 ASN A C 1
ATOM 1847 O O . ASN A 1 234 ? 2.848 -8.755 22.624 1.00 78.31 234 ASN A O 1
ATOM 1851 N N . ILE A 1 235 ? 3.649 -6.695 23.012 1.00 76.50 235 ILE A N 1
ATOM 1852 C CA . ILE A 1 235 ? 3.906 -6.351 21.600 1.00 76.50 235 ILE A CA 1
ATOM 1853 C C . ILE A 1 235 ? 4.898 -7.286 20.884 1.00 76.50 235 ILE A C 1
ATOM 1855 O O . ILE A 1 235 ? 4.936 -7.300 19.657 1.00 76.50 235 ILE A O 1
ATOM 1859 N N . GLN A 1 236 ? 5.689 -8.065 21.629 1.00 76.00 236 GLN A N 1
ATOM 1860 C CA . GLN A 1 236 ? 6.605 -9.072 21.078 1.00 76.00 236 GLN A CA 1
ATOM 1861 C C . GLN A 1 236 ? 5.948 -10.450 20.924 1.00 76.00 236 GLN A C 1
ATOM 1863 O O . GLN A 1 236 ? 6.602 -11.388 20.476 1.00 76.00 236 GLN A O 1
ATOM 1868 N N . SER A 1 237 ? 4.682 -10.601 21.327 1.00 75.00 237 SER A N 1
ATOM 1869 C CA . SER A 1 237 ? 3.960 -11.862 21.202 1.00 75.00 237 SER A CA 1
ATOM 1870 C C . SER A 1 237 ? 3.750 -12.239 19.738 1.00 75.00 237 SER A C 1
ATOM 1872 O O . SER A 1 237 ? 3.390 -11.406 18.908 1.00 75.00 237 SER A O 1
ATOM 1874 N N . ASP A 1 238 ? 3.866 -13.531 19.450 1.00 75.94 238 ASP A N 1
ATOM 1875 C CA . ASP A 1 238 ? 3.555 -14.090 18.130 1.00 75.94 238 ASP A CA 1
ATOM 1876 C C . ASP A 1 238 ? 2.048 -14.263 17.918 1.00 75.94 238 ASP A C 1
ATOM 1878 O O . ASP A 1 238 ? 1.605 -14.641 16.835 1.00 75.94 238 ASP A O 1
ATOM 1882 N N . VAL A 1 239 ? 1.249 -14.011 18.959 1.00 81.38 239 VAL A N 1
ATOM 1883 C CA . VAL A 1 239 ? -0.201 -14.171 18.937 1.00 81.38 239 VAL A CA 1
ATOM 1884 C C . VAL A 1 239 ? -0.872 -12.809 18.983 1.00 81.38 239 VAL A C 1
ATOM 1886 O O . VAL A 1 239 ? -0.699 -12.024 19.917 1.00 81.38 239 VAL A O 1
ATOM 1889 N N . VAL A 1 240 ? -1.723 -12.579 17.992 1.00 87.00 240 VAL A N 1
ATOM 1890 C CA . VAL A 1 240 ? -2.585 -11.402 17.909 1.00 87.00 240 VAL A CA 1
ATOM 1891 C C . VAL A 1 240 ? -4.018 -11.812 18.163 1.00 87.00 240 VAL A C 1
ATOM 1893 O O . VAL A 1 240 ? -4.460 -12.870 17.719 1.00 87.00 240 VAL A O 1
ATOM 1896 N N . LEU A 1 241 ? -4.747 -10.971 18.883 1.00 90.81 241 LEU A N 1
ATOM 1897 C CA . LEU A 1 241 ? -6.161 -11.157 19.155 1.00 90.81 241 LEU A CA 1
ATOM 1898 C C . LEU A 1 241 ? -6.976 -10.254 18.226 1.00 90.81 241 LEU A C 1
ATOM 1900 O O . LEU A 1 241 ? -6.686 -9.066 18.141 1.00 90.81 241 LEU A O 1
ATOM 1904 N N . LEU A 1 242 ? -8.008 -10.798 17.584 1.00 94.19 242 LEU A N 1
ATOM 1905 C CA . LEU A 1 242 ? -9.087 -10.041 16.956 1.00 94.19 242 LEU A CA 1
ATOM 1906 C C . LEU A 1 242 ? -10.280 -10.018 17.905 1.00 94.19 242 LEU A C 1
ATOM 1908 O O . LEU A 1 242 ? -10.845 -11.069 18.209 1.00 94.19 242 LEU A O 1
ATOM 1912 N N . ASN A 1 243 ? -10.666 -8.833 18.376 1.00 95.31 243 ASN A N 1
ATOM 1913 C CA . ASN A 1 243 ? -11.781 -8.654 19.312 1.00 95.31 243 ASN A CA 1
ATOM 1914 C C . ASN A 1 243 ? -11.657 -9.584 20.541 1.00 95.31 243 ASN A C 1
ATOM 1916 O O . ASN A 1 243 ? -12.629 -10.173 21.005 1.00 95.31 243 ASN A O 1
ATOM 1920 N N . GLY A 1 244 ? -10.425 -9.769 21.035 1.00 92.62 244 GLY A N 1
ATOM 1921 C CA . GLY A 1 244 ? -10.101 -10.650 22.164 1.00 92.62 244 GLY A CA 1
ATOM 1922 C C . GLY A 1 244 ? -9.897 -12.133 21.820 1.00 92.62 244 GLY A C 1
ATOM 1923 O O . GLY A 1 244 ? -9.419 -12.880 22.668 1.00 92.62 244 GLY A O 1
ATOM 1924 N N . THR A 1 245 ? -10.185 -12.569 20.590 1.00 92.00 245 THR A N 1
ATOM 1925 C CA . THR A 1 245 ? -10.011 -13.968 20.161 1.00 92.00 245 THR A CA 1
ATOM 1926 C C . THR A 1 245 ? -8.690 -14.152 19.409 1.00 92.00 245 THR A C 1
ATOM 1928 O O . THR A 1 245 ? -8.441 -13.395 18.472 1.00 92.00 245 THR A O 1
ATOM 1931 N N . PRO A 1 246 ? -7.844 -15.144 19.747 1.00 90.19 246 PRO A N 1
ATOM 1932 C CA . PRO A 1 246 ? -6.608 -15.404 19.012 1.00 90.19 246 PRO A CA 1
ATOM 1933 C C . PRO A 1 246 ? -6.843 -15.633 17.516 1.00 90.19 246 PRO A C 1
ATOM 1935 O O . PRO A 1 246 ? -7.584 -16.533 17.123 1.00 90.19 246 PRO A O 1
ATOM 1938 N N . LEU A 1 247 ? -6.174 -14.841 16.681 1.00 85.62 247 LEU A N 1
ATOM 1939 C CA . LEU A 1 247 ? -6.087 -15.074 15.247 1.00 85.62 247 LEU A CA 1
ATOM 1940 C C . LEU A 1 247 ? -5.052 -16.165 14.994 1.00 85.62 247 LEU A C 1
ATOM 1942 O O . LEU A 1 247 ? -3.849 -15.928 15.066 1.00 85.62 247 LEU A O 1
ATOM 1946 N N . GLN A 1 248 ? -5.533 -17.366 14.699 1.00 83.19 248 GLN A N 1
ATOM 1947 C CA . GLN A 1 248 ? -4.711 -18.511 14.324 1.00 83.19 248 GLN A CA 1
ATOM 1948 C C . GLN A 1 248 ? -5.283 -19.154 13.068 1.00 83.19 248 GLN A C 1
ATOM 1950 O O . GLN A 1 248 ? -6.493 -19.114 12.839 1.00 83.19 248 GLN A O 1
ATOM 1955 N N . LEU A 1 249 ? -4.409 -19.743 12.253 1.00 82.31 249 LEU A N 1
ATOM 1956 C CA . LEU A 1 249 ? -4.853 -20.537 11.115 1.00 82.31 249 LEU A CA 1
ATOM 1957 C C . LEU A 1 249 ? -5.703 -21.717 11.597 1.00 82.31 249 LEU A C 1
ATOM 1959 O O . LEU A 1 249 ? -5.527 -22.224 12.710 1.00 82.31 249 LEU A O 1
ATOM 1963 N N . THR A 1 250 ? -6.629 -22.164 10.754 1.00 81.75 250 THR A N 1
ATOM 1964 C CA . THR A 1 250 ? -7.398 -23.379 11.033 1.00 81.75 250 THR A CA 1
ATOM 1965 C C . THR A 1 250 ? -6.466 -24.597 11.071 1.00 81.75 250 THR A C 1
ATOM 1967 O O . THR A 1 250 ? -5.314 -24.540 10.638 1.00 81.75 250 THR A O 1
ATOM 1970 N N . LYS A 1 251 ? -6.965 -25.751 11.536 1.00 85.50 251 LYS A N 1
ATOM 1971 C CA . LYS A 1 251 ? -6.210 -27.020 11.465 1.00 85.50 251 LYS A CA 1
ATOM 1972 C C . LYS A 1 251 ? -5.777 -27.378 10.034 1.00 85.50 251 LYS A C 1
ATOM 1974 O O . LYS A 1 251 ? -4.796 -28.091 9.865 1.00 85.50 251 LYS A O 1
ATOM 1979 N N . SER A 1 252 ? -6.490 -26.861 9.034 1.00 89.06 252 SER A N 1
ATOM 1980 C CA . SER A 1 252 ? -6.204 -27.024 7.606 1.00 89.06 252 SER A CA 1
ATOM 1981 C C . SER A 1 252 ? -5.271 -25.944 7.042 1.00 89.06 252 SER A C 1
ATOM 1983 O O . SER A 1 252 ? -5.044 -25.915 5.839 1.00 89.06 252 SER A O 1
ATOM 1985 N N . LEU A 1 253 ? -4.721 -25.069 7.894 1.00 82.44 253 LEU A N 1
ATOM 1986 C CA . LEU A 1 253 ? -3.893 -23.913 7.531 1.00 82.44 253 LEU A CA 1
ATOM 1987 C C . LEU A 1 253 ? -4.640 -22.803 6.768 1.00 82.44 253 LEU A C 1
ATOM 1989 O O . LEU A 1 253 ? -4.009 -21.936 6.163 1.00 82.44 253 LEU A O 1
ATOM 1993 N N . ASP A 1 254 ? -5.974 -22.778 6.842 1.00 83.38 254 ASP A N 1
ATOM 1994 C CA . ASP A 1 254 ? -6.777 -21.716 6.234 1.00 83.38 254 ASP A CA 1
ATOM 1995 C C . ASP A 1 254 ? -6.775 -20.445 7.087 1.00 83.38 254 ASP A C 1
ATOM 1997 O O . ASP A 1 254 ? -6.670 -20.482 8.318 1.00 83.38 254 ASP A O 1
ATOM 2001 N N . ILE A 1 255 ? -6.967 -19.304 6.423 1.00 82.62 255 ILE A N 1
ATOM 2002 C CA . ILE A 1 255 ? -7.161 -18.012 7.085 1.00 82.62 255 ILE A CA 1
ATOM 2003 C C . ILE A 1 255 ? -8.505 -18.039 7.834 1.00 82.62 255 ILE A C 1
ATOM 2005 O O . ILE A 1 255 ? -9.539 -18.255 7.194 1.00 82.62 255 ILE A O 1
ATOM 2009 N N . PRO A 1 256 ? -8.533 -17.780 9.156 1.00 84.56 256 PRO A N 1
ATOM 2010 C CA . PRO A 1 256 ? -9.772 -17.784 9.922 1.00 84.56 256 PRO A CA 1
ATOM 2011 C C . PRO A 1 256 ? -10.714 -16.661 9.472 1.00 84.56 256 PRO A C 1
ATOM 2013 O O . PRO A 1 256 ? -10.301 -15.613 8.963 1.00 84.56 256 PRO A O 1
ATOM 2016 N N . GLU A 1 257 ? -12.010 -16.862 9.692 1.00 87.31 257 GLU A N 1
ATOM 2017 C CA . GLU A 1 257 ? -12.996 -15.809 9.479 1.00 87.31 257 GLU A CA 1
ATOM 2018 C C . GLU A 1 257 ? -12.734 -14.636 10.438 1.00 87.31 257 GLU A C 1
ATOM 2020 O O . GLU A 1 257 ? -12.565 -14.820 11.643 1.00 87.31 257 GLU A O 1
ATOM 2025 N N . MET A 1 258 ? -12.708 -13.414 9.903 1.00 90.50 258 MET A N 1
ATOM 2026 C CA . MET A 1 258 ? -12.478 -12.203 10.691 1.00 90.50 258 MET A CA 1
ATOM 2027 C C . MET A 1 258 ? -13.822 -11.593 11.047 1.00 90.50 258 MET A C 1
ATOM 2029 O O . MET A 1 258 ? -14.382 -10.845 10.251 1.00 90.50 258 MET A O 1
ATOM 2033 N N . LYS A 1 259 ? -14.363 -11.956 12.210 1.00 92.75 259 LYS A N 1
ATOM 2034 C CA . LYS A 1 259 ? -15.690 -11.500 12.635 1.00 92.75 259 LYS A CA 1
ATOM 2035 C C . LYS A 1 259 ? -15.622 -10.126 13.313 1.00 92.75 259 LYS A C 1
ATOM 2037 O O . LYS A 1 259 ? -14.810 -9.956 14.229 1.00 92.75 259 LYS A O 1
ATOM 2042 N N . PRO A 1 260 ? -16.473 -9.164 12.913 1.00 95.81 260 PRO A N 1
ATOM 2043 C CA . PRO A 1 260 ? -16.566 -7.885 13.599 1.00 95.81 260 PRO A CA 1
ATOM 2044 C C . PRO A 1 260 ? -17.236 -8.024 14.961 1.00 95.81 260 PRO A C 1
ATOM 2046 O O . PRO A 1 260 ? -18.065 -8.907 15.189 1.00 95.81 260 PRO A O 1
ATOM 2049 N N . GLN A 1 261 ? -16.951 -7.063 15.830 1.00 96.19 261 GLN A N 1
ATOM 2050 C CA . GLN A 1 261 ? -17.822 -6.714 16.937 1.00 96.19 261 GLN A CA 1
ATOM 2051 C C . GLN A 1 261 ? -18.817 -5.658 16.449 1.00 96.19 261 GLN A C 1
ATOM 2053 O O . GLN A 1 261 ? -18.419 -4.635 15.896 1.00 96.19 261 GLN A O 1
ATOM 2058 N N . LEU A 1 262 ? -20.113 -5.899 16.644 1.00 95.62 262 LEU A N 1
ATOM 2059 C CA . LEU A 1 262 ? -21.147 -4.919 16.317 1.00 95.62 262 LEU A CA 1
ATOM 2060 C C . LEU A 1 262 ? -21.352 -3.979 17.503 1.00 95.62 262 LEU A C 1
ATOM 2062 O O . LEU A 1 262 ? -21.716 -4.417 18.594 1.00 95.62 262 LEU A O 1
ATOM 2066 N N . VAL A 1 263 ? -21.138 -2.687 17.276 1.00 94.00 263 VAL A N 1
ATOM 2067 C CA . VAL A 1 263 ? -21.235 -1.637 18.295 1.00 94.00 263 VAL A CA 1
ATOM 2068 C C . VAL A 1 263 ? -22.227 -0.573 17.837 1.00 94.00 263 VAL A C 1
ATOM 2070 O O . VAL A 1 263 ? -22.390 -0.328 16.644 1.00 94.00 263 VAL A O 1
ATOM 2073 N N . ASP A 1 264 ? -22.930 0.042 18.784 1.00 91.00 264 ASP A N 1
ATOM 2074 C CA . ASP A 1 264 ? -23.801 1.184 18.503 1.00 91.00 264 ASP A CA 1
ATOM 2075 C C . ASP A 1 264 ? -22.969 2.350 17.956 1.00 91.00 264 ASP A C 1
ATOM 2077 O O . ASP A 1 264 ? -22.009 2.770 18.603 1.00 91.00 264 ASP A O 1
ATOM 2081 N N . ALA A 1 265 ? -23.337 2.892 16.793 1.00 86.62 265 ALA A N 1
ATOM 2082 C CA . ALA A 1 265 ? -22.593 3.966 16.148 1.00 86.62 265 ALA A CA 1
ATOM 2083 C C . ALA A 1 265 ? -22.489 5.246 17.000 1.00 86.62 265 ALA A C 1
ATOM 2085 O O . ALA A 1 265 ? -21.545 6.007 16.797 1.00 86.62 265 ALA A O 1
ATOM 2086 N N . SER A 1 266 ? -23.394 5.461 17.961 1.00 84.81 266 SER A N 1
ATOM 2087 C CA . SER A 1 266 ? -23.358 6.594 18.900 1.00 84.81 266 SER A CA 1
ATOM 2088 C C . SER A 1 266 ? -22.400 6.401 20.081 1.00 84.81 266 SER A C 1
ATOM 2090 O O . SER A 1 266 ? -22.006 7.371 20.724 1.00 84.81 266 SER A O 1
ATOM 2092 N N . SER A 1 267 ? -22.014 5.158 20.385 1.00 91.00 267 SER A N 1
ATOM 2093 C CA . SER A 1 267 ? -21.113 4.866 21.505 1.00 91.00 267 SER A CA 1
ATOM 2094 C C . SER A 1 267 ? -19.673 5.261 21.170 1.00 91.00 267 SER A C 1
ATOM 2096 O O . SER A 1 267 ? -19.273 5.134 20.015 1.00 91.00 267 SER A O 1
ATOM 2098 N N . PRO A 1 268 ? -18.845 5.684 22.135 1.00 93.88 268 PRO A N 1
ATOM 2099 C CA . PRO A 1 268 ? -17.437 5.964 21.865 1.00 93.88 268 PRO A CA 1
ATOM 2100 C C . PRO A 1 268 ? -16.693 4.694 21.427 1.00 93.88 268 PRO A C 1
ATOM 2102 O O . PRO A 1 268 ? -17.005 3.587 21.868 1.00 93.88 268 PRO A O 1
ATOM 2105 N N . ILE A 1 269 ? -15.704 4.855 20.554 1.00 95.94 269 ILE A N 1
ATOM 2106 C CA . ILE A 1 269 ? -14.749 3.808 20.184 1.00 95.94 269 ILE A CA 1
ATOM 2107 C C . ILE A 1 269 ? -13.651 3.792 21.244 1.00 95.94 269 ILE A C 1
ATOM 2109 O O . ILE A 1 269 ? -13.087 4.837 21.570 1.00 95.94 269 ILE A O 1
ATOM 2113 N N . ILE A 1 270 ? -13.338 2.608 21.767 1.00 96.88 270 ILE A N 1
ATOM 2114 C CA . ILE A 1 270 ? -12.346 2.433 22.831 1.00 96.88 270 ILE A CA 1
ATOM 2115 C C . ILE A 1 270 ? -11.053 1.880 22.234 1.00 96.88 270 ILE A C 1
ATOM 2117 O O . ILE A 1 270 ? -10.953 0.687 21.955 1.00 96.88 270 ILE A O 1
ATOM 2121 N N . ALA A 1 271 ? -10.049 2.734 22.061 1.00 95.69 271 ALA A N 1
ATOM 2122 C CA . ALA A 1 271 ? -8.738 2.340 21.563 1.00 95.69 271 ALA A CA 1
ATOM 2123 C C . ALA A 1 271 ? -7.787 2.018 22.716 1.00 95.69 271 ALA A C 1
ATOM 2125 O O . ALA A 1 271 ? -7.203 2.917 23.324 1.00 95.69 271 ALA A O 1
ATOM 2126 N N . LYS A 1 272 ? -7.624 0.725 23.014 1.00 94.12 272 LYS A N 1
ATOM 2127 C CA . LYS A 1 272 ? -6.707 0.230 24.057 1.00 94.12 272 LYS A CA 1
ATOM 2128 C C . LYS A 1 272 ? -5.236 0.541 23.722 1.00 94.12 272 LYS A C 1
ATOM 2130 O O . LYS A 1 272 ? -4.943 0.789 22.550 1.00 94.12 272 LYS A O 1
ATOM 2135 N N . PRO A 1 273 ? -4.319 0.530 24.705 1.00 91.38 273 PRO A N 1
ATOM 2136 C CA . PRO A 1 273 ? -2.889 0.671 24.445 1.00 91.38 273 PRO A CA 1
ATOM 2137 C C . PRO A 1 273 ? -2.384 -0.342 23.410 1.00 91.38 273 PRO A C 1
ATOM 2139 O O . PRO A 1 273 ? -2.901 -1.460 23.354 1.00 91.38 273 PRO A O 1
ATOM 2142 N N . ASP A 1 274 ? -1.400 0.064 22.607 1.00 87.00 274 ASP A N 1
ATOM 2143 C CA . ASP A 1 274 ? -0.743 -0.757 21.580 1.00 87.00 274 ASP A CA 1
ATOM 2144 C C . ASP A 1 274 ? -1.737 -1.534 20.689 1.00 87.00 274 ASP A C 1
ATOM 2146 O O . ASP A 1 274 ? -1.620 -2.747 20.491 1.00 87.00 274 ASP A O 1
ATOM 2150 N N . SER A 1 275 ? -2.758 -0.842 20.169 1.00 90.81 275 SER A N 1
ATOM 2151 C CA . SER A 1 275 ? -3.841 -1.458 19.392 1.00 90.81 275 SER A CA 1
ATOM 2152 C C . SER A 1 275 ? -4.020 -0.851 18.004 1.00 90.81 275 SER A C 1
ATOM 2154 O O . SER A 1 275 ? -3.744 0.327 17.760 1.00 90.81 275 SER A O 1
ATOM 2156 N N . ILE A 1 276 ? -4.518 -1.678 17.084 1.00 94.50 276 ILE A N 1
ATOM 2157 C CA . ILE A 1 276 ? -4.952 -1.264 15.750 1.00 94.50 276 ILE A CA 1
ATOM 2158 C C . ILE A 1 276 ? -6.426 -1.612 15.595 1.00 94.50 276 ILE A C 1
ATOM 2160 O O . ILE A 1 276 ? -6.833 -2.732 15.889 1.00 94.50 276 ILE A O 1
ATOM 2164 N N . ILE A 1 277 ? -7.228 -0.674 15.105 1.00 96.50 277 ILE A N 1
ATOM 2165 C CA . ILE A 1 277 ? -8.677 -0.832 15.028 1.00 96.50 277 ILE A CA 1
ATOM 2166 C C . ILE A 1 277 ? -9.141 -0.464 13.630 1.00 96.50 277 ILE A C 1
ATOM 2168 O O . ILE A 1 277 ? -8.878 0.640 13.157 1.00 96.50 277 ILE A O 1
ATOM 2172 N N . PHE A 1 278 ? -9.871 -1.370 12.987 1.00 97.38 278 PHE A N 1
ATOM 2173 C CA . PHE A 1 278 ? -10.647 -1.042 11.798 1.00 97.38 278 PHE A CA 1
ATOM 2174 C C . PHE A 1 278 ? -12.103 -0.848 12.202 1.00 97.38 278 PHE A C 1
ATOM 2176 O O . PHE A 1 278 ? -12.682 -1.701 12.873 1.00 97.38 278 PHE A O 1
ATOM 2183 N N . ILE A 1 279 ? -12.698 0.259 11.777 1.00 96.00 279 ILE A N 1
ATOM 2184 C CA . ILE A 1 279 ? -14.114 0.555 11.963 1.00 96.00 279 ILE A CA 1
ATOM 2185 C C . ILE A 1 279 ? -14.751 0.680 10.594 1.00 96.00 279 ILE A C 1
ATOM 2187 O O . ILE A 1 279 ? -14.302 1.477 9.779 1.00 96.00 279 ILE A O 1
ATOM 2191 N N . HIS A 1 280 ? -15.815 -0.068 10.346 1.00 94.44 280 HIS A N 1
ATOM 2192 C CA . HIS A 1 280 ? -16.651 0.106 9.170 1.00 94.44 280 HIS A CA 1
ATOM 2193 C C . HIS A 1 280 ? -18.009 0.661 9.599 1.00 94.44 280 HIS A C 1
ATOM 2195 O O . HIS A 1 280 ? -18.714 0.078 10.426 1.00 94.44 280 HIS A O 1
ATOM 2201 N N . THR A 1 281 ? -18.362 1.821 9.047 1.00 90.19 281 THR A N 1
ATOM 2202 C CA . THR A 1 281 ? -19.607 2.519 9.355 1.00 90.19 281 THR A CA 1
ATOM 2203 C C . THR A 1 281 ? -20.336 2.917 8.081 1.00 90.19 281 THR A C 1
ATOM 2205 O O . THR A 1 281 ? -19.796 3.584 7.200 1.00 90.19 281 THR A O 1
ATOM 2208 N N . LYS A 1 282 ? -21.608 2.525 8.010 1.00 85.31 282 LYS A N 1
ATOM 2209 C CA . LYS A 1 282 ? -22.520 2.880 6.914 1.00 85.31 282 LYS A CA 1
ATOM 2210 C C . LYS A 1 282 ? -23.222 4.218 7.147 1.00 85.31 282 LYS A C 1
ATOM 2212 O O . LYS A 1 282 ? -23.884 4.724 6.250 1.00 85.31 282 LYS A O 1
ATOM 2217 N N . GLY A 1 283 ? -23.119 4.763 8.363 1.00 72.88 283 GLY A N 1
ATOM 2218 C CA . GLY A 1 283 ? -23.820 5.983 8.769 1.00 72.88 283 GLY A CA 1
ATOM 2219 C C . GLY A 1 283 ? -23.208 7.269 8.211 1.00 72.88 283 GLY A C 1
ATOM 2220 O O . GLY A 1 283 ? -23.882 8.294 8.198 1.00 72.88 283 GLY A O 1
ATOM 2221 N N . PHE A 1 284 ? -21.961 7.217 7.735 1.00 75.81 284 PHE A N 1
ATOM 2222 C CA . PHE A 1 284 ? -21.264 8.370 7.169 1.00 75.81 284 PHE A CA 1
ATOM 2223 C C . PHE A 1 284 ? -21.646 8.575 5.707 1.00 75.81 284 PHE A C 1
ATOM 2225 O O . PHE A 1 284 ? -21.502 7.667 4.882 1.00 75.81 284 PHE A O 1
ATOM 2232 N N . LYS A 1 285 ? -22.103 9.785 5.374 1.00 68.62 285 LYS A N 1
ATOM 2233 C CA . LYS A 1 285 ? -22.484 10.149 4.008 1.00 68.62 285 LYS A CA 1
ATOM 2234 C C . LYS A 1 285 ? -21.328 10.858 3.322 1.00 68.62 285 LYS A C 1
ATOM 2236 O O . LYS A 1 285 ? -21.364 12.060 3.111 1.00 68.62 285 LYS A O 1
ATOM 2241 N N . ALA A 1 286 ? -20.324 10.101 2.903 1.00 74.81 286 ALA A N 1
ATOM 2242 C CA . ALA A 1 286 ? -19.283 10.628 2.029 1.00 74.81 286 ALA A CA 1
ATOM 2243 C C . ALA A 1 286 ? -19.776 10.600 0.561 1.00 74.81 286 ALA A C 1
ATOM 2245 O O . ALA A 1 286 ? -19.955 9.506 0.023 1.00 74.81 286 ALA A O 1
ATOM 2246 N N . PRO A 1 287 ? -19.967 11.745 -0.133 1.00 77.38 287 PRO A N 1
ATOM 2247 C CA . PRO A 1 287 ? -20.559 11.789 -1.478 1.00 77.38 287 PRO A CA 1
ATOM 2248 C C . PRO A 1 287 ? -19.717 11.046 -2.513 1.00 77.38 287 PRO A C 1
ATOM 2250 O O . PRO A 1 287 ? -20.228 10.517 -3.492 1.00 77.38 287 PRO A O 1
ATOM 2253 N N . THR A 1 288 ? -18.408 10.984 -2.272 1.00 80.62 288 THR A N 1
ATOM 2254 C CA . THR A 1 288 ? -17.462 10.257 -3.117 1.00 80.62 288 THR A CA 1
ATOM 2255 C C . THR A 1 288 ? -17.532 8.734 -2.928 1.00 80.62 288 THR A C 1
ATOM 2257 O O . THR A 1 288 ? -17.023 8.001 -3.773 1.00 80.62 288 THR A O 1
ATOM 2260 N N . CYS A 1 289 ? -18.172 8.228 -1.866 1.00 81.81 289 CYS A N 1
ATOM 2261 C CA . CYS A 1 289 ? -18.225 6.800 -1.516 1.00 81.81 289 CYS A CA 1
ATOM 2262 C C . CYS A 1 289 ? -19.485 6.065 -2.018 1.00 81.81 289 CYS A C 1
ATOM 2264 O O . CYS A 1 289 ? -19.874 5.053 -1.433 1.00 81.81 289 CYS A O 1
ATOM 2266 N N . GLY A 1 290 ? -20.108 6.574 -3.088 1.00 62.56 290 GLY A N 1
ATOM 2267 C CA . GLY A 1 290 ? -21.178 5.908 -3.842 1.00 62.56 290 GLY A CA 1
ATOM 2268 C C . GLY A 1 290 ? -20.674 5.002 -4.958 1.00 62.56 290 GLY A C 1
ATOM 2269 O O . GLY A 1 290 ? -19.542 5.238 -5.459 1.00 62.56 290 GLY A O 1
#

Foldseek 3Di:
DAQPPWDADPVHNQATDDARDCPVVLVVLVVCVVVVHQAQADEYDGRYQLLNRLVNLLVVLVSQCVSCVDPVRGHFYEDDQEADDPVRVVSNVVNHDPPSHPYYHYDDDPQPDDPVVPPVPPPPDDDDDPPPVCVLVPLAPPVLVVVVVVCCVQWADPAWDDDDDPDDPQKDKTKHQTRPDAFIKMKIFRQALADKDWAADDAPPCPDPPPPPDPDPPPQFKKWKWKWAAVVSDSNDNWIDTVNHTFDADPVRHGDDRGTDIDGNGGTDIHDHRMMMMMTGNPHCDVVND

Radius of gyration: 24.49 Å; chains: 1; bounding box: 77×48×58 Å

Sequence (290 aa):
MLSFGKENSVEDKLNWVGNWNPKNAISLMKYTISKGYKIDSYELGARVDSVQYAKDITRLRRIVNLLYPDSFRRPKVLGPGGFYGKEWFQSFLLNVAPGVVDGVTHHIYNLGAGIVAQAIKEHRGLGRLVEPIIVVAKTCHALLLMGFALLLHRLMGSKVLSIFHEGSPFLRAYAHCSKNGFGVTVLLINMSNSTTFNISLVDDMNLNPILETVPRRVQKTMREEYHLTPKDGNIQSDVVLLNGTPLQLTKSLDIPEMKPQLVDASSPIIAKPDSIIFIHTKGFKAPTCG

InterPro domains:
  IPR005199 Glycoside hydrolase, family 79 [PF03662] (11-118)
  IPR017853 Glycoside hydrolase superfamily [SSF51445] (14-115)